Protein AF-0000000075907895 (afdb_homodimer)

Nearest PDB structures (foldseek):
  6hg4-assembly1_A-2  TM=7.508E-01  e=2.257E-04  Homo sapiens
  4qhu-assembly1_D  TM=7.298E-01  e=3.840E-04  Homo sapiens
  3jvf-assembly1_A  TM=6.683E-01  e=2.257E-04  Homo sapiens
  4p24-assembly1_G  TM=4.686E-01  e=8.769E+00  Staphylococcus aureus subsp. aureus Mu50
  4p24-assembly1_E  TM=4.679E-01  e=9.868E+00  Staphylococcus aureus subsp. aureus Mu50

Organism: Rhipicephalus microplus (NCBI:txid6941)

Solvent-accessible surface area (backbone atoms only — not comparable to full-atom values): 16650 Å² total; per-residue (Å²): 139,87,79,84,80,81,78,78,76,77,75,75,74,75,71,74,73,71,76,72,75,75,68,77,62,79,66,78,84,72,66,63,64,67,75,54,36,55,50,37,56,69,36,87,48,62,35,43,11,8,60,43,10,35,46,82,44,74,49,78,38,89,69,35,29,40,34,49,41,68,31,31,42,48,59,47,67,68,35,76,64,44,98,62,74,73,25,18,19,38,70,37,77,44,68,39,48,33,30,36,71,40,71,76,52,85,60,40,74,46,72,49,74,45,77,44,84,41,32,43,21,34,26,43,22,34,62,68,58,67,74,75,75,76,73,77,77,81,72,82,128,135,86,83,78,77,76,78,77,75,77,74,73,72,75,72,73,73,68,76,71,69,72,67,73,60,78,62,78,80,74,64,61,61,66,73,54,33,55,50,37,57,70,36,88,48,62,36,42,12,10,61,42,11,33,46,82,44,74,50,75,39,90,69,35,31,38,34,46,40,65,30,33,40,47,59,46,67,68,35,77,64,45,98,61,75,74,24,16,20,40,69,37,77,43,69,38,49,35,33,36,70,40,70,75,52,84,58,41,74,44,70,50,75,46,77,43,84,39,32,45,20,35,25,42,23,35,60,66,59,67,73,76,73,75,72,78,76,81,72,82,127

Foldseek 3Di:
DDPDDPPPPPPPPPPPPPPPPPPPPPPPPVVVLVVQQPADCPDPDPLNNDLQHKDWDWDAQPQKVVRTDIAIGGSDFLPQRDPDDRWTKDWDKDKDKMWGWDDPDPVDIDIDIDIDIGTDDIDTGDDDPDPPPPPPPPPDD/DDPPPPPPPPPPPPPPPPPPPPPPPVPPCVVVLVVQQPADCPDPDPLRNDLQHKDKDWDAQPQKVVRTDIAIGGSDFLDQRDPDDSWTKDWDKDKDKMWGWDDPDPVDIDIDIDIDIGTDDIDTGDDDPDPPPPPPPPPDD

Radius of gyration: 35.45 Å; Cα contacts (8 Å, |Δi|>4): 533; chains: 2; bounding box: 94×94×157 Å

Sequence (282 aa):
MRRLDKIVLLVCSVLSAGFAARKDTPGPFSHDPSHECAPKTHAGGIGTRSICTFSLELDVDPLRMPPEIPIIRCNCPARLCSPTGDFRCMEVWEKIMVSYPRWIDHTRWSVRNETVDVTTGCVCATSRSAPADNGGLDRTLMRRLDKIVLLVCSVLSAGFAARKDTPGPFSHDPSHECAPKTHAGGIGTRSICTFSLELDVDPLRMPPEIPIIRCNCPARLCSPTGDFRCMEVWEKIMVSYPRWIDHTRWSVRNETVDVTTGCVCATSRSAPADNGGLDRTL

pLDDT: mean 73.77, std 28.28, range [23.05, 98.81]

Structure (mmCIF, N/CA/C/O backbone):
data_AF-0000000075907895-model_v1
#
loop_
_entity.id
_entity.type
_entity.pdbx_description
1 polymer 'Secreted protein'
#
loop_
_atom_site.group_PDB
_atom_site.id
_atom_site.type_symbol
_atom_site.label_atom_id
_atom_site.label_alt_id
_atom_site.label_comp_id
_atom_site.label_asym_id
_atom_site.label_entity_id
_atom_site.label_seq_id
_atom_site.pdbx_PDB_ins_code
_atom_site.Cartn_x
_atom_site.Cartn_y
_atom_site.Cartn_z
_atom_site.occupancy
_atom_site.B_iso_or_equiv
_atom_site.auth_seq_id
_atom_site.auth_comp_id
_atom_site.auth_asym_id
_atom_site.auth_atom_id
_atom_site.pdbx_PDB_model_num
ATOM 1 N N . MET A 1 1 ? 5.324 19.109 -96.562 1 30.33 1 MET A N 1
ATOM 2 C CA . MET A 1 1 ? 5.273 18.406 -95.312 1 30.33 1 MET A CA 1
ATOM 3 C C . MET A 1 1 ? 5.82 19.266 -94.188 1 30.33 1 MET A C 1
ATOM 5 O O . MET A 1 1 ? 7.031 19.484 -94.062 1 30.33 1 MET A O 1
ATOM 9 N N . ARG A 1 2 ? 4.938 20.344 -93.688 1 25.48 2 ARG A N 1
ATOM 10 C CA . ARG A 1 2 ? 5.16 21.5 -92.812 1 25.48 2 ARG A CA 1
ATOM 11 C C . ARG A 1 2 ? 5.434 21.062 -91.375 1 25.48 2 ARG A C 1
ATOM 13 O O . ARG A 1 2 ? 4.781 20.141 -90.875 1 25.48 2 ARG A O 1
ATOM 20 N N . ARG A 1 3 ? 6.605 21.359 -90.812 1 26.55 3 ARG A N 1
ATOM 21 C CA . ARG A 1 3 ? 7.312 21.078 -89.562 1 26.55 3 ARG A CA 1
ATOM 22 C C . ARG A 1 3 ? 6.582 21.703 -88.375 1 26.55 3 ARG A C 1
ATOM 24 O O . ARG A 1 3 ? 7.004 21.531 -87.25 1 26.55 3 ARG A O 1
ATOM 31 N N . LEU A 1 4 ? 5.566 22.688 -88.562 1 29.08 4 LEU A N 1
ATOM 32 C CA . LEU A 1 4 ? 5.594 23.609 -87.438 1 29.08 4 LEU A CA 1
ATOM 33 C C . LEU A 1 4 ? 5.367 22.859 -86.125 1 29.08 4 LEU A C 1
ATOM 35 O O . LEU A 1 4 ? 4.746 21.797 -86.125 1 29.08 4 LEU A O 1
ATOM 39 N N . ASP A 1 5 ? 5.672 23.578 -84.938 1 26.53 5 ASP A N 1
ATOM 40 C CA . ASP A 1 5 ? 6.137 23.812 -83.562 1 26.53 5 ASP A CA 1
ATOM 41 C C . ASP A 1 5 ? 4.996 23.672 -82.562 1 26.53 5 ASP A C 1
ATOM 43 O O . ASP A 1 5 ? 4.016 24.422 -82.625 1 26.53 5 ASP A O 1
ATOM 47 N N . LYS A 1 6 ? 4.488 22.375 -82.312 1 29.91 6 LYS A N 1
ATOM 48 C CA . LYS A 1 6 ? 3.463 22.172 -81.312 1 29.91 6 LYS A CA 1
ATOM 49 C C . LYS A 1 6 ? 3.873 22.812 -79.938 1 29.91 6 LYS A C 1
ATOM 51 O O . LYS A 1 6 ? 4.941 22.516 -79.438 1 29.91 6 LYS A O 1
ATOM 56 N N . ILE A 1 7 ? 3.5 24.141 -79.75 1 27.94 7 ILE A N 1
ATOM 57 C CA . ILE A 1 7 ? 3.631 24.891 -78.5 1 27.94 7 ILE A CA 1
ATOM 58 C C . ILE A 1 7 ? 3.012 24.094 -77.312 1 27.94 7 ILE A C 1
ATOM 60 O O . ILE A 1 7 ? 1.82 23.781 -77.375 1 27.94 7 ILE A O 1
ATOM 64 N N . VAL A 1 8 ? 3.742 23.188 -76.688 1 33.31 8 VAL A N 1
ATOM 65 C CA . VAL A 1 8 ? 3.326 22.469 -75.5 1 33.31 8 VAL A CA 1
ATOM 66 C C . VAL A 1 8 ? 3.086 23.453 -74.375 1 33.31 8 VAL A 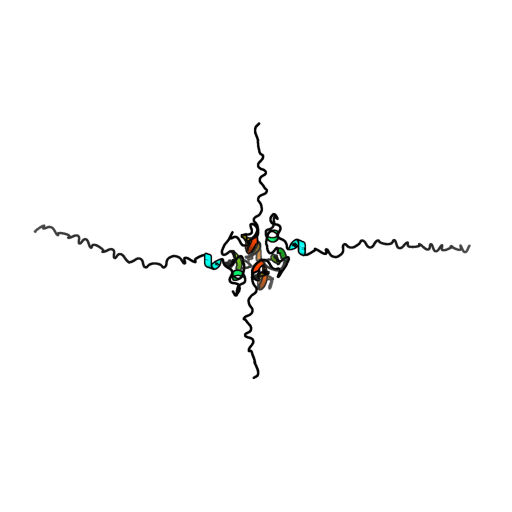C 1
ATOM 68 O O . VAL A 1 8 ? 4.016 24.109 -73.938 1 33.31 8 VAL A O 1
ATOM 71 N N . LEU A 1 9 ? 1.958 24.266 -74.438 1 28.92 9 LEU A N 1
ATOM 72 C CA . LEU A 1 9 ? 1.656 25.141 -73.312 1 28.92 9 LEU A CA 1
ATOM 73 C C . LEU A 1 9 ? 1.57 24.344 -72.062 1 28.92 9 LEU A C 1
ATOM 75 O O . LEU A 1 9 ? 0.839 23.359 -71.938 1 28.92 9 LEU A O 1
ATOM 79 N N . LEU A 1 10 ? 2.672 24.422 -71.25 1 30.66 10 LEU A N 1
ATOM 80 C CA . LEU A 1 10 ? 2.873 23.969 -69.875 1 30.66 10 LEU A CA 1
ATOM 81 C C . LEU A 1 10 ? 1.846 24.609 -68.938 1 30.66 10 LEU A C 1
ATOM 83 O O . LEU A 1 10 ? 1.846 25.828 -68.75 1 30.66 10 LEU A O 1
ATOM 87 N N . VAL A 1 11 ? 0.538 24.203 -69.125 1 31.39 11 VAL A N 1
ATOM 88 C CA . VAL A 1 11 ? -0.427 24.734 -68.125 1 31.39 11 VAL A CA 1
ATOM 89 C C . VAL A 1 11 ? 0.063 24.5 -66.75 1 31.39 11 VAL A C 1
ATOM 91 O O . VAL A 1 11 ? 0.352 23.359 -66.375 1 31.39 11 VAL A O 1
ATOM 94 N N . CYS A 1 12 ? 0.763 25.484 -66.062 1 30.22 12 CYS A N 1
ATOM 95 C CA . CYS A 1 12 ? 1.188 25.578 -64.688 1 30.22 12 CYS A CA 1
ATOM 96 C C . CYS A 1 12 ? -0.003 25.469 -63.75 1 30.22 12 CYS A C 1
ATOM 98 O O . CYS A 1 12 ? -0.856 26.359 -63.719 1 30.22 12 CYS A O 1
ATOM 100 N N . SER A 1 13 ? -0.691 24.312 -63.812 1 32.44 13 SER A N 1
ATOM 101 C CA . SER A 1 13 ? -1.785 24.25 -62.844 1 32.44 13 SER A CA 1
ATOM 102 C C . SER A 1 13 ? -1.322 24.656 -61.438 1 32.44 13 SER A C 1
ATOM 104 O O . SER A 1 13 ? -0.413 24.047 -60.875 1 32.44 13 SER A O 1
ATOM 106 N N . VAL A 1 14 ? -1.306 25.984 -61.188 1 33.91 14 VAL A N 1
ATOM 107 C CA . VAL A 1 14 ? -1.138 26.469 -59.812 1 33.91 14 VAL A CA 1
ATOM 108 C C . VAL A 1 14 ? -2.062 25.703 -58.875 1 33.91 14 VAL A C 1
ATOM 110 O O . VAL A 1 14 ? -3.285 25.734 -59.031 1 33.91 14 VAL A O 1
ATOM 113 N N . LEU A 1 15 ? -1.646 24.453 -58.5 1 35.78 15 LEU A N 1
ATOM 114 C CA . LEU A 1 15 ? -2.33 23.797 -57.406 1 35.78 15 LEU A CA 1
ATOM 115 C C . LEU A 1 15 ? -2.477 24.734 -56.188 1 35.78 15 LEU A C 1
ATOM 117 O O . LEU A 1 15 ? -1.48 25.219 -55.656 1 35.78 15 LEU A O 1
ATOM 121 N N . SER A 1 16 ? -3.498 25.609 -56.281 1 32.19 16 SER A N 1
ATOM 122 C CA . SER A 1 16 ? -3.857 26.359 -55.062 1 32.19 16 SER A CA 1
ATOM 123 C C . SER A 1 16 ? -3.865 25.469 -53.844 1 32.19 16 SER A C 1
ATOM 125 O O . SER A 1 16 ? -4.547 24.438 -53.812 1 32.19 16 SER A O 1
ATOM 127 N N . ALA A 1 17 ? -2.709 25.438 -53.156 1 34.66 17 ALA A N 1
ATOM 128 C CA . ALA A 1 17 ? -2.562 24.906 -51.781 1 34.66 17 ALA A CA 1
ATOM 129 C C . ALA A 1 17 ? -3.66 25.422 -50.875 1 34.66 17 ALA A C 1
ATOM 131 O O . ALA A 1 17 ? -3.717 26.625 -50.594 1 34.66 17 ALA A O 1
ATOM 132 N N . GLY A 1 18 ? -4.973 25.094 -51.219 1 33.31 18 GLY A N 1
ATOM 133 C CA . GLY A 1 18 ? -5.918 25.453 -50.156 1 33.31 18 GLY A CA 1
ATOM 134 C C . GLY A 1 18 ? -5.359 25.297 -48.75 1 33.31 18 GLY A C 1
ATOM 135 O O . GLY A 1 18 ? -4.742 24.281 -48.438 1 33.31 18 GLY A O 1
ATOM 136 N N . PHE A 1 19 ? -4.926 26.438 -48.188 1 31.48 19 PHE A N 1
ATOM 137 C CA . PHE A 1 19 ? -4.598 26.609 -46.781 1 31.48 19 PHE A CA 1
ATOM 138 C C . PHE A 1 19 ? -5.648 25.938 -45.906 1 31.48 19 PHE A C 1
ATOM 140 O O . PHE A 1 19 ? -6.793 26.391 -45.844 1 31.48 19 PHE A O 1
ATOM 147 N N . ALA A 1 20 ? -5.898 24.578 -46.062 1 32.06 20 ALA A N 1
ATOM 148 C CA . ALA A 1 20 ? -6.746 24 -45 1 32.06 20 ALA A CA 1
ATOM 149 C C . ALA A 1 20 ? -6.461 24.641 -43.656 1 32.06 20 ALA A C 1
ATOM 151 O O . ALA A 1 20 ? -5.301 24.781 -43.25 1 32.06 20 ALA A O 1
ATOM 152 N N . ALA A 1 21 ? -7.305 25.594 -43.219 1 33.34 21 ALA A N 1
ATOM 153 C CA . ALA A 1 21 ? -7.465 26.031 -41.812 1 33.34 21 ALA A CA 1
ATOM 154 C C . ALA A 1 21 ? -7.254 24.875 -40.844 1 33.34 21 ALA A C 1
ATOM 156 O O . ALA A 1 21 ? -7.938 23.859 -40.938 1 33.34 21 ALA A O 1
ATOM 157 N N . ARG A 1 22 ? -5.977 24.672 -40.469 1 29.77 22 ARG A N 1
ATOM 158 C CA . ARG A 1 22 ? -5.719 23.844 -39.281 1 29.77 22 ARG A CA 1
ATOM 159 C C . ARG A 1 22 ? -6.82 24.016 -38.25 1 29.77 22 ARG A C 1
ATOM 161 O O . ARG A 1 22 ? -7.121 25.141 -37.844 1 29.77 22 ARG A O 1
ATOM 168 N N . LYS A 1 23 ? -7.953 23.297 -38.312 1 32.34 23 LYS A N 1
ATOM 169 C CA . LYS A 1 23 ? -8.812 23.141 -37.156 1 32.34 23 LYS A CA 1
ATOM 170 C C . LYS A 1 23 ? -8 23.219 -35.844 1 32.34 23 LYS A C 1
ATOM 172 O O . LYS A 1 23 ? -6.871 22.719 -35.781 1 32.34 23 LYS A O 1
ATOM 177 N N . ASP A 1 24 ? -8.211 24.297 -35.125 1 32.09 24 ASP A N 1
ATOM 178 C CA . ASP A 1 24 ? -7.812 24.406 -33.719 1 32.09 24 ASP A CA 1
ATOM 179 C C . ASP A 1 24 ? -7.906 23.047 -33 1 32.09 24 ASP A C 1
ATOM 181 O O . ASP A 1 24 ? -9 22.5 -32.875 1 32.09 24 ASP A O 1
ATOM 185 N N . THR A 1 25 ? -7.164 22.078 -33.344 1 35.06 25 THR A N 1
ATOM 186 C CA . THR A 1 25 ? -7.125 20.969 -32.375 1 35.06 25 THR A CA 1
ATOM 187 C C . THR A 1 25 ? -7.242 21.484 -30.953 1 35.06 25 THR A C 1
ATOM 189 O O . THR A 1 25 ? -6.492 22.359 -30.531 1 35.06 25 THR A O 1
ATOM 192 N N . PRO A 1 26 ? -8.484 21.406 -30.406 1 35.53 26 PRO A N 1
ATOM 193 C CA . PRO A 1 26 ? -8.43 21.828 -29.016 1 35.53 26 PRO A CA 1
ATOM 194 C C . PRO A 1 26 ? -7.098 21.5 -28.344 1 35.53 26 PRO A C 1
ATOM 196 O O . PRO A 1 26 ? -6.473 20.484 -28.672 1 35.53 26 PRO A O 1
ATOM 199 N N . GLY A 1 27 ? -6.219 22.516 -28.109 1 33.19 27 GLY A N 1
ATOM 200 C CA . GLY A 1 27 ? -5.004 22.391 -27.312 1 33.19 27 GLY A CA 1
ATOM 201 C C . GLY A 1 27 ? -5.086 21.297 -26.266 1 33.19 27 GLY A C 1
ATOM 202 O O . GLY A 1 27 ? -6.172 20.797 -25.969 1 33.19 27 GLY A O 1
ATOM 203 N N . PRO A 1 28 ? -3.949 20.703 -25.984 1 35.12 28 PRO A N 1
ATOM 204 C CA . PRO A 1 28 ? -3.904 19.703 -24.906 1 35.12 28 PRO A CA 1
ATOM 205 C C . PRO A 1 28 ? -4.82 20.062 -23.734 1 35.12 28 PRO A C 1
ATOM 207 O O . PRO A 1 28 ? -5.188 21.219 -23.562 1 35.12 28 PRO A O 1
ATOM 210 N N . PHE A 1 29 ? -5.695 19.234 -23.266 1 37.38 29 PHE A N 1
ATOM 211 C CA . PHE A 1 29 ? -6.305 19.219 -21.938 1 37.38 29 PHE A CA 1
ATOM 212 C C . PHE A 1 29 ? -5.438 19.969 -20.938 1 37.38 29 PHE A C 1
ATOM 214 O O . PHE A 1 29 ? -4.395 19.469 -20.516 1 37.38 29 PHE A O 1
ATOM 221 N N . SER A 1 30 ? -5.09 21.172 -21.094 1 37.72 30 SER A N 1
ATOM 222 C CA . SER A 1 30 ? -4.594 22.062 -20.047 1 37.72 30 SER A CA 1
ATOM 223 C C . SER A 1 30 ? -5.223 21.734 -18.688 1 37.72 30 SER A C 1
ATOM 225 O O . SER A 1 30 ? -6.277 22.266 -18.344 1 37.72 30 SER A O 1
ATOM 227 N N . HIS A 1 31 ? -5.457 20.453 -18.359 1 38.53 31 HIS A N 1
ATOM 228 C CA . HIS A 1 31 ? -5.773 20.109 -16.984 1 38.53 31 HIS A CA 1
ATOM 229 C C . HIS A 1 31 ? -5.078 21.047 -16 1 38.53 31 HIS A C 1
ATOM 231 O O . HIS A 1 31 ? -3.852 21.141 -16 1 38.53 31 HIS A O 1
ATOM 237 N N . ASP A 1 32 ? -5.352 22.219 -15.867 1 44.5 32 ASP A N 1
ATOM 238 C CA . ASP A 1 32 ? -4.926 22.984 -14.703 1 44.5 32 ASP A CA 1
ATOM 239 C C . ASP A 1 32 ? -4.613 22.078 -13.523 1 44.5 32 ASP A C 1
ATOM 241 O O . ASP A 1 32 ? -5.523 21.516 -12.906 1 44.5 32 ASP A O 1
ATOM 245 N N . PRO A 1 33 ? -3.516 21.328 -13.492 1 52.75 33 PRO A N 1
ATOM 246 C CA . PRO A 1 33 ? -3.092 20.438 -12.414 1 52.75 33 PRO A CA 1
ATOM 247 C C . PRO A 1 33 ? -3.545 20.922 -11.039 1 52.75 33 PRO A C 1
ATOM 249 O O . PRO A 1 33 ? -3.557 20.141 -10.078 1 52.75 33 PRO A O 1
ATOM 252 N N . SER A 1 34 ? -3.768 22.297 -10.922 1 58.03 34 SER A N 1
ATOM 253 C CA . SER A 1 34 ? -4.047 22.953 -9.648 1 58.03 34 SER A CA 1
ATOM 254 C C . SER A 1 34 ? -5.32 22.422 -9.008 1 58.03 34 SER A C 1
ATOM 256 O O . SER A 1 34 ? -5.383 22.25 -7.793 1 58.03 34 SER A O 1
ATOM 258 N N . HIS A 1 35 ? -6.348 22.203 -9.906 1 73.19 35 HIS A N 1
ATOM 259 C CA . HIS A 1 35 ? -7.641 21.859 -9.32 1 73.19 35 HIS A CA 1
ATOM 260 C C . HIS A 1 35 ? -7.617 20.438 -8.75 1 73.19 35 HIS A C 1
ATOM 262 O O . HIS A 1 35 ? -8.383 20.125 -7.832 1 73.19 35 HIS A O 1
ATOM 268 N N . GLU A 1 36 ? -6.547 19.719 -9.031 1 89.19 36 GLU A N 1
ATOM 269 C CA . GLU A 1 36 ? -6.547 18.328 -8.594 1 89.19 36 GLU A CA 1
ATOM 270 C C . GLU A 1 36 ? -5.715 18.156 -7.324 1 89.19 36 GLU A C 1
ATOM 272 O O . GLU A 1 36 ? -5.742 17.078 -6.703 1 89.19 36 GLU A O 1
ATOM 277 N N . CYS A 1 37 ? -5.195 19.312 -6.852 1 94.62 37 CYS A N 1
ATOM 278 C CA . CYS A 1 37 ? -4.297 19.172 -5.711 1 94.62 37 CYS A CA 1
ATOM 279 C C . CYS A 1 37 ? -5.039 19.406 -4.402 1 94.62 37 CYS A C 1
ATOM 281 O O . CYS A 1 37 ? -4.637 18.906 -3.354 1 94.62 37 CYS A O 1
ATOM 283 N N . ALA A 1 38 ? -6.113 20.219 -4.52 1 93.5 38 ALA A N 1
ATOM 284 C CA . ALA A 1 38 ? -6.848 20.547 -3.303 1 93.5 38 ALA A CA 1
ATOM 285 C C . ALA A 1 38 ? -7.812 19.422 -2.922 1 93.5 38 ALA A C 1
ATOM 287 O O . ALA A 1 38 ? -8.57 18.938 -3.764 1 93.5 38 ALA A O 1
ATOM 288 N N . PRO A 1 39 ? -7.766 19.094 -1.654 1 95.5 39 PRO A N 1
ATOM 289 C CA . PRO A 1 39 ? -8.727 18.078 -1.232 1 95.5 39 PRO A CA 1
ATOM 290 C C . PRO A 1 39 ? -10.172 18.531 -1.361 1 95.5 39 PRO A C 1
ATOM 292 O O . PRO A 1 39 ? -10.484 19.688 -1.078 1 95.5 39 PRO A O 1
ATOM 295 N N . LYS A 1 40 ? -10.93 17.625 -1.888 1 94.31 40 LYS A N 1
ATOM 296 C CA . LYS A 1 40 ? -12.383 17.812 -1.876 1 94.31 40 LYS A CA 1
ATOM 297 C C . LYS A 1 40 ? -13.023 17 -0.753 1 94.31 40 LYS A C 1
ATOM 299 O O . LYS A 1 40 ? -13.273 15.812 -0.907 1 94.31 40 LYS A O 1
ATOM 304 N N . THR A 1 41 ? -13.344 17.594 0.338 1 91.88 41 THR A N 1
ATOM 305 C CA . THR A 1 41 ? -13.648 16.984 1.626 1 91.88 41 THR A CA 1
ATOM 306 C C . THR A 1 41 ? -14.883 16.094 1.52 1 91.88 41 THR A C 1
ATOM 308 O O . THR A 1 41 ? -15.086 15.203 2.35 1 91.88 41 THR A O 1
ATOM 311 N N . HIS A 1 42 ? -15.719 16.203 0.429 1 90.44 42 HIS A N 1
ATOM 312 C CA . HIS A 1 42 ? -16.953 15.422 0.336 1 90.44 42 HIS A CA 1
ATOM 313 C C . HIS A 1 42 ? -16.922 14.508 -0.882 1 90.44 42 HIS A C 1
ATOM 315 O O . HIS A 1 42 ? -17.953 13.961 -1.272 1 90.44 42 HIS A O 1
ATOM 321 N N . ALA A 1 43 ? -15.773 14.398 -1.341 1 91.5 43 ALA A N 1
ATOM 322 C CA . ALA A 1 43 ? -15.656 13.539 -2.514 1 91.5 43 ALA A CA 1
ATOM 323 C C . ALA A 1 43 ? -15.828 12.07 -2.137 1 91.5 43 ALA A C 1
ATOM 325 O O . ALA A 1 43 ? -15.695 11.703 -0.966 1 91.5 43 ALA A O 1
ATOM 326 N N . GLY A 1 44 ? -16.25 11.234 -3.105 1 90.56 44 GLY A N 1
ATOM 327 C CA . GLY A 1 44 ? -16.453 9.812 -2.883 1 90.56 44 GLY A CA 1
ATOM 328 C C . GLY A 1 44 ? -15.156 9.062 -2.627 1 90.56 44 GLY A C 1
ATOM 329 O O . GLY A 1 44 ? -15.086 8.234 -1.715 1 90.56 44 GLY A O 1
ATOM 330 N N . GLY A 1 45 ? -14.125 9.375 -3.414 1 94.94 45 GLY A N 1
ATOM 331 C CA . GLY A 1 45 ? -12.859 8.656 -3.309 1 94.94 45 GLY A CA 1
ATOM 332 C C . GLY A 1 45 ? -11.938 9.227 -2.25 1 94.94 45 GLY A C 1
ATOM 333 O O . GLY A 1 45 ? -11.797 10.445 -2.131 1 94.94 45 GLY A O 1
ATOM 334 N N . ILE A 1 46 ? -11.359 8.297 -1.569 1 96.94 46 ILE A N 1
ATOM 335 C CA . ILE A 1 46 ? -10.461 8.727 -0.501 1 96.94 46 ILE A CA 1
ATOM 336 C C . ILE A 1 46 ? -9.305 9.523 -1.092 1 96.94 46 ILE A C 1
ATOM 338 O O . ILE A 1 46 ? -8.789 10.445 -0.455 1 96.94 46 ILE A O 1
ATOM 342 N N . GLY A 1 47 ? -8.906 9.203 -2.328 1 97.69 47 GLY A N 1
ATOM 343 C CA . GLY A 1 47 ? -7.805 9.906 -2.971 1 97.69 47 GLY A CA 1
ATOM 344 C C . GLY A 1 47 ? -8.086 11.375 -3.195 1 97.69 47 GLY A C 1
ATOM 345 O O . GLY A 1 47 ? -7.168 12.195 -3.189 1 97.69 47 GLY A O 1
ATOM 346 N N . THR A 1 48 ? -9.344 11.633 -3.395 1 96.62 48 THR A N 1
ATOM 347 C CA . THR A 1 48 ? -9.742 13.016 -3.658 1 96.62 48 THR A CA 1
ATOM 348 C C . THR A 1 48 ? -9.992 13.758 -2.352 1 96.62 48 THR A C 1
ATOM 350 O O . THR A 1 48 ? -10 14.992 -2.328 1 96.62 48 THR A O 1
ATOM 353 N N . ARG A 1 49 ? -10.203 13.023 -1.281 1 97 49 ARG A N 1
ATOM 354 C CA . ARG A 1 49 ? -10.484 13.641 0.011 1 97 49 ARG A CA 1
ATOM 355 C C . ARG A 1 49 ? -9.219 13.727 0.859 1 97 49 ARG A C 1
ATOM 357 O O . ARG A 1 49 ? -9.266 14.18 2.006 1 97 49 ARG A O 1
ATOM 364 N N . SER A 1 50 ? -8.07 13.312 0.311 1 97.81 50 SER A N 1
ATOM 365 C CA . SER A 1 50 ? -6.805 13.305 1.039 1 97.81 50 SER A CA 1
ATOM 366 C C . SER A 1 50 ? -6.082 14.641 0.9 1 97.81 50 SER A C 1
ATOM 368 O O . SER A 1 50 ? -6.184 15.305 -0.137 1 97.81 50 SER A O 1
ATOM 370 N N . ILE A 1 51 ? -5.348 15.031 2.01 1 97.88 51 ILE A N 1
ATOM 371 C CA . ILE A 1 51 ? -4.559 16.25 1.935 1 97.88 51 ILE A CA 1
ATOM 372 C C . ILE A 1 51 ? -3.588 16.172 0.758 1 97.88 51 ILE A C 1
ATOM 374 O O . ILE A 1 51 ? -3.357 17.172 0.065 1 97.88 51 ILE A O 1
ATOM 378 N N . CYS A 1 52 ? -2.906 14.945 0.611 1 98.38 52 CYS A N 1
ATOM 379 C CA . CYS A 1 52 ? -2.172 14.633 -0.609 1 98.38 52 CYS A CA 1
ATOM 380 C C . CYS A 1 52 ? -3.029 13.812 -1.566 1 98.38 52 CYS A C 1
ATOM 382 O O . CYS A 1 52 ? -3.08 12.586 -1.47 1 98.38 52 CYS A O 1
ATOM 384 N N . THR A 1 53 ? -3.707 14.531 -2.488 1 98.62 53 THR A N 1
ATOM 385 C CA . THR A 1 53 ? -4.629 13.859 -3.393 1 98.62 53 THR A CA 1
ATOM 386 C C . THR A 1 53 ? -3.883 12.891 -4.305 1 98.62 53 THR A C 1
ATOM 388 O O . THR A 1 53 ? -2.697 13.078 -4.582 1 98.62 53 THR A O 1
ATOM 391 N N . PHE A 1 54 ? -4.559 11.836 -4.688 1 98.38 54 PHE A N 1
ATOM 392 C CA . PHE A 1 54 ? -3.898 10.844 -5.527 1 98.38 54 PHE A CA 1
ATOM 393 C C . PHE A 1 54 ? -4.898 10.164 -6.457 1 98.38 54 PHE A C 1
ATOM 395 O O . PHE A 1 54 ? -6.109 10.281 -6.262 1 98.38 54 PHE A O 1
ATOM 402 N N . SER A 1 55 ? -4.352 9.516 -7.395 1 97.69 55 SER A N 1
ATOM 403 C CA . SER A 1 55 ? -5.141 8.758 -8.359 1 97.69 55 SER A CA 1
ATOM 404 C C . SER A 1 55 ? -4.672 7.305 -8.438 1 97.69 55 SER A C 1
ATOM 406 O O . SER A 1 55 ? -3.529 6.996 -8.094 1 97.69 55 SER A O 1
ATOM 408 N N . LEU A 1 56 ? -5.613 6.441 -8.789 1 97.31 56 LEU A N 1
ATOM 409 C CA . LEU A 1 56 ? -5.363 5.016 -8.953 1 97.31 56 LEU A CA 1
ATOM 410 C C . LEU A 1 56 ? -5.203 4.656 -10.422 1 97.31 56 LEU A C 1
ATOM 412 O O . LEU A 1 56 ? -6.004 5.082 -11.266 1 97.31 56 LEU A O 1
ATOM 416 N N . GLU A 1 57 ? -4.137 3.938 -10.703 1 97.06 57 GLU A N 1
ATOM 417 C CA . GLU A 1 57 ? -3.896 3.354 -12.023 1 97.06 57 GLU A CA 1
ATOM 418 C C . GLU A 1 57 ? -3.688 1.845 -11.922 1 97.06 57 GLU A C 1
ATOM 420 O O . GLU A 1 57 ? -3.316 1.329 -10.867 1 97.06 57 GLU A O 1
ATOM 425 N N . LEU A 1 58 ? -4.016 1.155 -13.016 1 96.19 58 LEU A N 1
ATOM 426 C CA . LEU A 1 58 ? -3.785 -0.285 -13.047 1 96.19 58 LEU A CA 1
ATOM 427 C C . LEU A 1 58 ? -2.609 -0.625 -13.961 1 96.19 58 LEU A C 1
ATOM 429 O O . LEU A 1 58 ? -2.539 -0.146 -15.094 1 96.19 58 LEU A O 1
ATOM 433 N N . ASP A 1 59 ? -1.635 -1.322 -13.43 1 96.12 59 ASP A N 1
ATOM 434 C CA . ASP A 1 59 ? -0.6 -1.97 -14.234 1 96.12 59 ASP A CA 1
ATOM 435 C C . ASP A 1 59 ? -1.057 -3.346 -14.711 1 96.12 59 ASP A C 1
ATOM 437 O O . ASP A 1 59 ? -1.144 -4.285 -13.914 1 96.12 59 ASP A O 1
ATOM 441 N N . VAL A 1 60 ? -1.218 -3.508 -16.078 1 96.62 60 VAL A N 1
ATOM 442 C CA . VAL A 1 60 ? -1.856 -4.715 -16.594 1 96.62 60 VAL A CA 1
ATOM 443 C C . VAL A 1 60 ? -0.839 -5.547 -17.359 1 96.62 60 VAL A C 1
ATOM 445 O O . VAL A 1 60 ? -0.177 -5.043 -18.266 1 96.62 60 VAL A O 1
ATOM 448 N N . ASP A 1 61 ? -0.667 -6.809 -17.047 1 95.25 61 ASP A N 1
ATOM 449 C CA . ASP A 1 61 ? 0.073 -7.867 -17.734 1 95.25 61 ASP A CA 1
ATOM 450 C C . ASP A 1 61 ? -0.694 -9.188 -17.688 1 95.25 61 ASP A C 1
ATOM 452 O O . ASP A 1 61 ? -0.714 -9.867 -16.656 1 95.25 61 ASP A O 1
ATOM 456 N N . PRO A 1 62 ? -1.281 -9.555 -18.797 1 92.38 62 PRO A N 1
ATOM 457 C CA . PRO A 1 62 ? -2.15 -10.727 -18.797 1 92.38 62 PRO A CA 1
ATOM 458 C C . PRO A 1 62 ? -1.392 -12.023 -18.5 1 92.38 62 PRO A C 1
ATOM 460 O O . PRO A 1 62 ? -2.004 -13.047 -18.188 1 92.38 62 PRO A O 1
ATOM 463 N N . LEU A 1 63 ? -0.082 -12.039 -18.625 1 89.88 63 LEU A N 1
ATOM 464 C CA . LEU A 1 63 ? 0.695 -13.258 -18.422 1 89.88 63 LEU A CA 1
ATOM 465 C C . LEU A 1 63 ? 1.15 -13.367 -16.969 1 89.88 63 LEU A C 1
ATOM 467 O O . LEU A 1 63 ? 1.686 -14.398 -16.562 1 89.88 63 LEU A O 1
ATOM 471 N N . ARG A 1 64 ? 0.869 -12.383 -16.281 1 92.25 64 ARG A N 1
ATOM 472 C CA . ARG A 1 64 ? 1.349 -12.266 -14.906 1 92.25 64 ARG A CA 1
ATOM 473 C C . ARG A 1 64 ? 0.247 -12.609 -13.914 1 92.25 64 ARG A C 1
ATOM 475 O O . ARG A 1 64 ? -0.939 -12.461 -14.211 1 92.25 64 ARG A O 1
ATOM 482 N N . MET A 1 65 ? 0.607 -13.148 -12.758 1 91.38 65 MET A N 1
ATOM 483 C CA . MET A 1 65 ? -0.281 -13.297 -11.609 1 91.38 65 MET A CA 1
ATOM 484 C C . MET A 1 65 ? 0.21 -12.477 -10.43 1 91.38 65 MET A C 1
ATOM 486 O O . MET A 1 65 ? 1.26 -12.766 -9.852 1 91.38 65 MET A O 1
ATOM 490 N N . PRO A 1 66 ? -0.496 -11.477 -10.039 1 93.88 66 PRO A N 1
ATOM 491 C CA . PRO A 1 66 ? -1.797 -11.055 -10.555 1 93.88 66 PRO A CA 1
ATOM 492 C C . PRO A 1 66 ? -1.687 -10.297 -11.883 1 93.88 66 PRO A C 1
ATOM 494 O O . PRO A 1 66 ? -0.705 -9.586 -12.109 1 93.88 66 PRO A O 1
ATOM 497 N N . PRO A 1 67 ? -2.748 -10.422 -12.695 1 94.31 67 PRO A N 1
ATOM 498 C CA . PRO A 1 67 ? -2.65 -9.75 -13.992 1 94.31 67 PRO A CA 1
ATOM 499 C C . PRO A 1 67 ? -2.76 -8.234 -13.883 1 94.31 67 PRO A C 1
ATOM 501 O O . PRO A 1 67 ? -2.35 -7.512 -14.797 1 94.31 67 PRO A O 1
ATOM 504 N N . GLU A 1 68 ? -3.424 -7.777 -12.828 1 95.06 68 GLU A N 1
ATOM 505 C CA . GLU A 1 68 ? -3.582 -6.348 -12.594 1 95.06 68 GLU A CA 1
ATOM 506 C C . GLU A 1 68 ? -3.037 -5.953 -11.219 1 95.06 68 GLU A C 1
ATOM 508 O O . GLU A 1 68 ? -3.375 -6.574 -10.211 1 95.06 68 GLU A O 1
ATOM 513 N N . ILE A 1 69 ? -2.201 -4.984 -11.203 1 95.31 69 ILE A N 1
ATOM 514 C CA . ILE A 1 69 ? -1.663 -4.438 -9.969 1 95.31 69 ILE A CA 1
ATOM 515 C C . ILE A 1 69 ? -2.041 -2.963 -9.844 1 95.31 69 ILE A C 1
ATOM 517 O O . ILE A 1 69 ? -1.724 -2.16 -10.727 1 95.31 69 ILE A O 1
ATOM 521 N N . PRO A 1 70 ? -2.775 -2.627 -8.82 1 96.38 70 PRO A N 1
ATOM 522 C CA . PRO A 1 70 ? -3.08 -1.206 -8.625 1 96.38 70 PRO A CA 1
ATOM 523 C C . PRO A 1 70 ? -1.84 -0.375 -8.305 1 96.38 70 PRO A C 1
ATOM 525 O O . PRO A 1 70 ? -0.972 -0.82 -7.555 1 96.38 70 PRO A O 1
ATOM 528 N N . ILE A 1 71 ? -1.771 0.778 -8.922 1 97.62 71 ILE A N 1
ATOM 529 C CA . ILE A 1 71 ? -0.698 1.742 -8.703 1 97.62 71 ILE A CA 1
ATOM 530 C C . ILE A 1 71 ? -1.287 3.088 -8.289 1 97.62 71 ILE A C 1
ATOM 532 O O . ILE A 1 71 ? -2.248 3.566 -8.898 1 97.62 71 ILE A O 1
ATOM 536 N N . ILE A 1 72 ? -0.689 3.658 -7.23 1 98.25 72 ILE A N 1
ATOM 537 C CA . ILE A 1 72 ? -1.173 4.945 -6.742 1 98.25 72 ILE A CA 1
ATOM 538 C C . ILE A 1 72 ? -0.177 6.043 -7.105 1 98.25 72 ILE A C 1
ATOM 540 O O . ILE A 1 72 ? 1.029 5.887 -6.902 1 98.25 72 ILE A O 1
ATOM 544 N N . ARG A 1 73 ? -0.745 7.152 -7.684 1 98.19 73 ARG A N 1
ATOM 545 C CA . ARG A 1 73 ? 0.094 8.289 -8.055 1 98.19 73 ARG A CA 1
ATOM 546 C C . ARG A 1 73 ? -0.368 9.562 -7.348 1 98.19 73 ARG A C 1
ATOM 548 O O . ARG A 1 73 ? -1.563 9.867 -7.324 1 98.19 73 ARG A O 1
ATOM 555 N N . CYS A 1 74 ? 0.615 10.219 -6.77 1 98.31 74 CYS A N 1
ATOM 556 C CA . CYS A 1 74 ? 0.261 11.531 -6.254 1 98.31 74 CYS A CA 1
ATOM 557 C C . CYS A 1 74 ? -0.158 12.469 -7.379 1 98.31 74 CYS A C 1
ATOM 559 O O . CYS A 1 74 ? 0.519 12.547 -8.406 1 98.31 74 CYS A O 1
ATOM 561 N N . ASN A 1 75 ? -1.269 13.203 -7.188 1 97.75 75 ASN A N 1
ATOM 562 C CA . ASN A 1 75 ? -1.671 14.18 -8.195 1 97.75 75 ASN A CA 1
ATOM 563 C C . ASN A 1 75 ? -0.714 15.367 -8.234 1 97.75 75 ASN A C 1
ATOM 565 O O . ASN A 1 75 ? -0.51 15.969 -9.289 1 97.75 75 ASN A O 1
ATOM 569 N N . CYS A 1 76 ? -0.142 15.711 -7.082 1 97 76 CYS A N 1
ATOM 570 C CA . CYS A 1 76 ? 0.771 16.844 -6.941 1 97 76 CYS A CA 1
ATOM 571 C C . CYS A 1 76 ? 1.966 16.469 -6.07 1 97 76 CYS A C 1
ATOM 573 O O . CYS A 1 76 ? 2.088 16.938 -4.938 1 97 76 CYS A O 1
ATOM 575 N N . PRO A 1 77 ? 2.93 15.781 -6.652 1 96.94 77 PRO A N 1
ATOM 576 C CA . PRO A 1 77 ? 4.094 15.312 -5.891 1 96.94 77 PRO A CA 1
ATOM 577 C C . PRO A 1 77 ? 4.953 16.469 -5.371 1 96.94 77 PRO A C 1
ATOM 579 O O . PRO A 1 77 ? 5.078 17.5 -6.035 1 96.94 77 PRO A O 1
ATOM 582 N N . ALA A 1 78 ? 5.559 16.312 -4.203 1 96.75 78 ALA A N 1
ATOM 583 C CA . ALA A 1 78 ? 6.516 17.203 -3.562 1 96.75 78 ALA A CA 1
ATOM 584 C C . ALA A 1 78 ? 5.832 18.484 -3.088 1 96.75 78 ALA A C 1
ATOM 586 O O . ALA A 1 78 ? 6.492 19.391 -2.586 1 96.75 78 ALA A O 1
ATOM 587 N N . ARG A 1 79 ? 4.531 18.484 -3.143 1 96.19 79 ARG A N 1
ATOM 588 C CA . ARG A 1 79 ? 3.789 19.641 -2.654 1 96.19 79 ARG A CA 1
ATOM 589 C C . ARG A 1 79 ? 3.818 19.703 -1.13 1 96.19 79 ARG A C 1
ATOM 591 O O . ARG A 1 79 ? 3.684 18.672 -0.457 1 96.19 79 ARG A O 1
ATOM 598 N N . LEU A 1 80 ? 3.951 20.938 -0.579 1 96.44 80 LEU A N 1
ATOM 599 C CA . LEU A 1 80 ? 3.861 21.109 0.866 1 96.44 80 LEU A CA 1
ATOM 600 C C . LEU A 1 80 ? 2.48 20.703 1.377 1 96.44 80 LEU A C 1
ATOM 602 O O . LEU A 1 80 ? 1.463 21.109 0.806 1 96.44 80 LEU A O 1
ATOM 606 N N . CYS A 1 81 ? 2.414 19.922 2.469 1 96.5 81 CYS A N 1
ATOM 607 C CA . CYS A 1 81 ? 1.135 19.375 2.906 1 96.5 81 CYS A CA 1
ATOM 608 C C . CYS A 1 81 ? 0.909 19.641 4.391 1 96.5 81 CYS A C 1
ATOM 610 O O . CYS A 1 81 ? 0.004 19.062 4.996 1 96.5 81 CYS A O 1
ATOM 612 N N . SER A 1 82 ? 1.731 20.359 5.004 1 94.56 82 SER A N 1
ATOM 613 C CA . SER A 1 82 ? 1.595 20.766 6.398 1 94.56 82 SER A CA 1
ATOM 614 C C . SER A 1 82 ? 2.021 22.219 6.598 1 94.56 82 SER A C 1
ATOM 616 O O . SER A 1 82 ? 2.959 22.688 5.953 1 94.56 82 SER A O 1
ATOM 618 N N . PRO A 1 83 ? 1.296 22.922 7.492 1 92.25 83 PRO A N 1
ATOM 619 C CA . PRO A 1 83 ? 1.696 24.297 7.77 1 92.25 83 PRO A CA 1
ATOM 620 C C . PRO A 1 83 ? 3.02 24.391 8.523 1 92.25 83 PRO A C 1
ATOM 622 O O . PRO A 1 83 ? 3.66 25.453 8.531 1 92.25 83 PRO A O 1
ATOM 625 N N . THR A 1 84 ? 3.365 23.328 9.195 1 90.88 84 THR A N 1
ATOM 626 C CA . THR A 1 84 ? 4.613 23.297 9.945 1 90.88 84 THR A CA 1
ATOM 627 C C . THR A 1 84 ? 5.543 22.219 9.422 1 90.88 84 THR A C 1
ATOM 629 O O . THR A 1 84 ? 5.082 21.156 8.992 1 90.88 84 THR A O 1
ATOM 632 N N . GLY A 1 85 ? 6.809 22.5 9.445 1 90.19 85 GLY A N 1
ATOM 633 C CA . GLY A 1 85 ? 7.785 21.516 9.008 1 90.19 85 GLY A CA 1
ATOM 634 C C . GLY A 1 85 ? 7.855 21.375 7.496 1 90.19 85 GLY A C 1
ATOM 635 O O . GLY A 1 85 ? 7.164 22.094 6.773 1 90.19 85 GLY A O 1
ATOM 636 N N . ASP A 1 86 ? 8.789 20.453 7.098 1 94.81 86 ASP A N 1
ATOM 637 C CA . ASP A 1 86 ? 8.977 20.234 5.668 1 94.81 86 ASP A CA 1
ATOM 638 C C . ASP A 1 86 ? 8.289 18.953 5.219 1 94.81 86 ASP A C 1
ATOM 640 O O . ASP A 1 86 ? 8.922 18.094 4.602 1 94.81 86 ASP A O 1
ATOM 644 N N . PHE A 1 87 ? 7.062 18.891 5.555 1 96.56 87 PHE A N 1
ATOM 645 C CA . PHE A 1 87 ? 6.266 17.766 5.09 1 96.56 87 PHE A CA 1
ATOM 646 C C . PHE A 1 87 ? 5.77 18 3.668 1 96.56 87 PHE A C 1
ATOM 648 O O . PHE A 1 87 ? 5.195 19.047 3.371 1 96.56 87 PHE A O 1
ATOM 655 N N . ARG A 1 88 ? 5.973 16.938 2.836 1 97.75 88 ARG A N 1
ATOM 656 C CA . ARG A 1 88 ? 5.574 17.047 1.436 1 97.75 88 ARG A CA 1
ATOM 657 C C . ARG A 1 88 ? 4.891 15.773 0.963 1 97.75 88 ARG A C 1
ATOM 659 O O . ARG A 1 88 ? 5.082 14.703 1.548 1 97.75 88 ARG A O 1
ATOM 666 N N . CYS A 1 89 ? 4.039 15.906 -0.067 1 98.5 89 CYS A N 1
ATOM 667 C CA . CYS A 1 89 ? 3.395 14.734 -0.646 1 98.5 89 CYS A CA 1
ATOM 668 C C . CYS A 1 89 ? 4.414 13.844 -1.342 1 98.5 89 CYS A C 1
ATOM 670 O O . CYS A 1 89 ? 5.133 14.289 -2.236 1 98.5 89 CYS A O 1
ATOM 672 N N . MET A 1 90 ? 4.461 12.57 -0.868 1 98.31 90 MET A N 1
ATOM 673 C CA . MET A 1 90 ? 5.438 11.609 -1.369 1 98.31 90 MET A CA 1
ATOM 674 C C . MET A 1 90 ? 4.781 10.25 -1.617 1 98.31 90 MET A C 1
ATOM 676 O O . MET A 1 90 ? 3.926 9.82 -0.845 1 98.31 90 MET A O 1
ATOM 680 N N . GLU A 1 91 ? 5.25 9.664 -2.652 1 98.5 91 GLU A N 1
ATOM 681 C CA . GLU A 1 91 ? 4.734 8.336 -2.961 1 98.5 91 GLU A CA 1
ATOM 682 C C . GLU A 1 91 ? 5.363 7.277 -2.061 1 98.5 91 GLU A C 1
ATOM 684 O O . GLU A 1 91 ? 6.543 7.375 -1.706 1 98.5 91 GLU A O 1
ATOM 689 N N . VAL A 1 92 ? 4.57 6.312 -1.704 1 98.25 92 VAL A N 1
ATOM 690 C CA . VAL A 1 92 ? 5.043 5.152 -0.958 1 98.25 92 VAL A CA 1
ATOM 691 C C . VAL A 1 92 ? 5.344 4.004 -1.921 1 98.25 92 VAL A C 1
ATOM 693 O O . VAL A 1 92 ? 4.496 3.627 -2.73 1 98.25 92 VAL A O 1
ATOM 696 N N . TRP A 1 93 ? 6.551 3.5 -1.807 1 96.94 93 TRP A N 1
ATOM 697 C CA . TRP A 1 93 ? 6.973 2.395 -2.658 1 96.94 93 TRP A CA 1
ATOM 698 C C . TRP A 1 93 ? 7.012 1.087 -1.875 1 96.94 93 TRP A C 1
ATOM 700 O O . TRP A 1 93 ? 7.516 1.046 -0.75 1 96.94 93 TRP A O 1
ATOM 710 N N . GLU A 1 94 ? 6.414 0.069 -2.535 1 96.5 94 GLU A N 1
ATOM 711 C CA . GLU A 1 94 ? 6.5 -1.274 -1.972 1 96.5 94 GLU A CA 1
ATOM 712 C C . GLU A 1 94 ? 6.867 -2.301 -3.039 1 96.5 94 GLU A C 1
ATOM 714 O O . GLU A 1 94 ? 6.738 -2.031 -4.234 1 96.5 94 GLU A O 1
ATOM 719 N N . LYS A 1 95 ? 7.336 -3.396 -2.514 1 95.06 95 LYS A N 1
ATOM 720 C CA . LYS A 1 95 ? 7.652 -4.508 -3.404 1 95.06 95 LYS A CA 1
ATOM 721 C C . LYS A 1 95 ? 6.535 -5.547 -3.408 1 95.06 95 LYS A C 1
ATOM 723 O O . LYS A 1 95 ? 6.066 -5.965 -2.348 1 95.06 95 LYS A O 1
ATOM 728 N N . ILE A 1 96 ? 6.105 -5.914 -4.586 1 94.31 96 ILE A N 1
ATOM 729 C CA . ILE A 1 96 ? 5.105 -6.969 -4.711 1 94.31 96 ILE A CA 1
ATOM 730 C C . ILE A 1 96 ? 5.68 -8.133 -5.512 1 94.31 96 ILE A C 1
ATOM 732 O O . ILE A 1 96 ? 6.332 -7.93 -6.539 1 94.31 96 ILE A O 1
ATOM 736 N N . MET A 1 97 ? 5.441 -9.258 -4.965 1 93.81 97 MET A N 1
ATOM 737 C CA . MET A 1 97 ? 5.824 -10.453 -5.711 1 93.81 97 MET A CA 1
ATOM 738 C C . MET A 1 97 ? 4.816 -10.75 -6.816 1 93.81 97 MET A C 1
ATOM 740 O O . MET A 1 97 ? 3.607 -10.625 -6.609 1 93.81 97 MET A O 1
ATOM 744 N N . VAL A 1 98 ? 5.344 -11.156 -7.945 1 94.56 98 VAL A N 1
ATOM 745 C CA . VAL A 1 98 ? 4.504 -11.555 -9.07 1 94.56 98 VAL A CA 1
ATOM 746 C C . VAL A 1 98 ? 4.957 -12.906 -9.602 1 94.56 98 VAL A C 1
ATOM 748 O O . VAL A 1 98 ? 6.113 -13.305 -9.422 1 94.56 98 VAL A O 1
ATOM 751 N N . SER A 1 99 ? 4 -13.68 -10.195 1 92.44 99 SER A N 1
ATOM 752 C CA . SER A 1 99 ? 4.285 -15.023 -10.688 1 92.44 99 SER A CA 1
ATOM 753 C C . SER A 1 99 ? 3.975 -15.148 -12.172 1 92.44 99 SER A C 1
ATOM 755 O O . SER A 1 99 ? 2.979 -14.602 -12.656 1 92.44 99 SER A O 1
ATOM 757 N N . TYR A 1 100 ? 4.875 -15.852 -12.867 1 91.31 100 TYR A N 1
ATOM 758 C CA . TYR A 1 100 ? 4.695 -16.172 -14.273 1 91.31 100 TYR A CA 1
ATOM 759 C C . TYR A 1 100 ? 4.641 -17.688 -14.484 1 91.31 100 TYR A C 1
ATOM 761 O O . TYR A 1 100 ? 5.68 -18.344 -14.586 1 91.31 100 TYR A O 1
ATOM 769 N N . PRO A 1 101 ? 3.33 -18.094 -14.594 1 84.88 101 PRO A N 1
ATOM 770 C CA . PRO A 1 101 ? 3.217 -19.531 -14.852 1 84.88 101 PRO A CA 1
ATOM 771 C C . PRO A 1 101 ? 3.492 -19.891 -16.312 1 84.88 101 PRO A C 1
ATOM 773 O O . PRO A 1 101 ? 3.133 -19.125 -17.219 1 84.88 101 PRO A O 1
ATOM 776 N N . ARG A 1 102 ? 4.164 -21.078 -16.406 1 83.44 102 ARG A N 1
ATOM 777 C CA . ARG A 1 102 ? 4.41 -21.578 -17.75 1 83.44 102 ARG A CA 1
ATOM 778 C C . ARG A 1 102 ? 4.387 -23.109 -17.766 1 83.44 102 ARG A C 1
ATOM 780 O O . ARG A 1 102 ? 4.805 -23.75 -16.812 1 83.44 102 ARG A O 1
ATOM 787 N N . TRP A 1 103 ? 3.881 -23.438 -18.906 1 76.94 103 TRP A N 1
ATOM 788 C CA . TRP A 1 103 ? 3.963 -24.875 -19.141 1 76.94 103 TRP A CA 1
ATOM 789 C C . TRP A 1 103 ? 5.359 -25.266 -19.609 1 76.94 103 TRP A C 1
ATOM 791 O O . TRP A 1 103 ? 5.953 -24.594 -20.453 1 76.94 103 TRP A O 1
ATOM 801 N N . ILE A 1 104 ? 6.035 -26.234 -18.844 1 77.31 104 ILE A N 1
ATOM 802 C CA . ILE A 1 104 ? 7.309 -26.781 -19.297 1 77.31 104 ILE A CA 1
ATOM 803 C C . ILE A 1 104 ? 7.062 -27.797 -20.406 1 77.31 104 ILE A C 1
ATOM 805 O O . ILE A 1 104 ? 7.766 -27.812 -21.422 1 77.31 104 ILE A O 1
ATOM 809 N N . ASP A 1 105 ? 6.199 -28.625 -20.219 1 76.5 105 ASP A N 1
ATOM 810 C CA . ASP A 1 105 ? 5.738 -29.594 -21.219 1 76.5 105 ASP A CA 1
ATOM 811 C C . ASP A 1 105 ? 4.25 -29.891 -21.031 1 76.5 105 ASP A C 1
ATOM 813 O O . ASP A 1 105 ? 3.496 -29.047 -20.547 1 76.5 105 ASP A O 1
ATOM 817 N N . HIS A 1 106 ? 3.809 -30.969 -21.656 1 73.38 106 HIS A N 1
ATOM 818 C CA . HIS A 1 106 ? 2.383 -31.281 -21.641 1 73.38 106 HIS A CA 1
ATOM 819 C C . HIS A 1 106 ? 1.924 -31.688 -20.25 1 73.38 106 HIS A C 1
ATOM 821 O O . HIS A 1 106 ? 0.726 -31.672 -19.953 1 73.38 106 HIS A O 1
ATOM 827 N N . THR A 1 107 ? 2.861 -31.922 -19.453 1 71.75 107 THR A N 1
ATOM 828 C CA . THR A 1 107 ? 2.447 -32.5 -18.172 1 71.75 107 THR A CA 1
ATOM 829 C C . THR A 1 107 ? 3.037 -31.688 -17.016 1 71.75 107 THR A C 1
ATOM 831 O O . THR A 1 107 ? 2.643 -31.875 -15.867 1 71.75 107 THR A O 1
ATOM 834 N N . ARG A 1 108 ? 3.967 -30.844 -17.328 1 74.5 108 ARG A N 1
ATOM 835 C CA . ARG A 1 108 ? 4.66 -30.141 -16.25 1 74.5 108 ARG A CA 1
ATOM 836 C C . ARG A 1 108 ? 4.484 -28.625 -16.375 1 74.5 108 ARG A C 1
ATOM 838 O O . ARG A 1 108 ? 4.422 -28.094 -17.484 1 74.5 108 ARG A O 1
ATOM 845 N N . TRP A 1 109 ? 4.277 -27.953 -15.227 1 76.31 109 TRP A N 1
ATOM 846 C CA . TRP A 1 109 ? 4.09 -26.516 -15.117 1 76.31 109 TRP A CA 1
ATOM 847 C C . TRP A 1 109 ? 5.117 -25.891 -14.18 1 76.31 109 TRP A C 1
ATOM 849 O O . TRP A 1 109 ? 5.609 -26.562 -13.266 1 76.31 109 TRP A O 1
ATOM 859 N N . SER A 1 110 ? 5.715 -24.781 -14.562 1 82.69 110 SER A N 1
ATOM 860 C CA . SER A 1 110 ? 6.664 -24.062 -13.719 1 82.69 110 SER A CA 1
ATOM 861 C C . SER A 1 110 ? 6.215 -22.625 -13.477 1 82.69 110 SER A C 1
ATOM 863 O O . SER A 1 110 ? 5.398 -22.094 -14.227 1 82.69 110 SER A O 1
ATOM 865 N N . VAL A 1 111 ? 6.664 -22.109 -12.383 1 86.69 111 VAL A N 1
ATOM 866 C CA . VAL A 1 111 ? 6.32 -20.734 -12.039 1 86.69 111 VAL A CA 1
ATOM 867 C C . VAL A 1 111 ? 7.594 -19.938 -11.766 1 86.69 111 VAL A C 1
ATOM 869 O O . VAL A 1 111 ? 8.453 -20.375 -11 1 86.69 111 VAL A O 1
ATOM 872 N N . ARG A 1 112 ? 7.746 -18.828 -12.477 1 90.56 112 ARG A N 1
ATOM 873 C CA . ARG A 1 112 ? 8.828 -17.891 -12.195 1 90.56 112 ARG A CA 1
ATOM 874 C C . ARG A 1 112 ? 8.328 -16.703 -11.359 1 90.56 112 ARG A C 1
ATOM 876 O O . ARG A 1 112 ? 7.406 -16 -11.766 1 90.56 112 ARG A O 1
ATOM 883 N N . ASN A 1 113 ? 8.93 -16.531 -10.273 1 90.62 113 ASN A N 1
ATOM 884 C CA . ASN A 1 113 ? 8.555 -15.43 -9.398 1 90.62 113 ASN A CA 1
ATOM 885 C C . ASN A 1 113 ? 9.5 -14.234 -9.57 1 90.62 113 ASN A C 1
ATOM 887 O O . ASN A 1 113 ? 10.695 -14.406 -9.781 1 90.62 113 ASN A O 1
ATOM 891 N N . GLU A 1 114 ? 8.938 -13.062 -9.555 1 94.12 114 GLU A N 1
ATOM 892 C CA . GLU A 1 114 ? 9.688 -11.805 -9.625 1 94.12 114 GLU A CA 1
ATOM 893 C C . GLU A 1 114 ? 9.117 -10.773 -8.648 1 94.12 114 GLU A C 1
ATOM 895 O O . GLU A 1 114 ? 7.953 -10.867 -8.25 1 94.12 114 GLU A O 1
ATOM 900 N N . THR A 1 115 ? 10.031 -9.945 -8.242 1 94.5 115 THR A N 1
ATOM 901 C CA . THR A 1 115 ? 9.594 -8.844 -7.395 1 94.5 115 THR A CA 1
ATOM 902 C C . THR A 1 115 ? 9.523 -7.547 -8.188 1 94.5 115 THR A C 1
ATOM 904 O O . THR A 1 115 ? 10.461 -7.203 -8.914 1 94.5 115 THR A O 1
ATOM 907 N N . VAL A 1 116 ? 8.445 -6.852 -8.039 1 95.25 116 VAL A N 1
ATOM 908 C CA .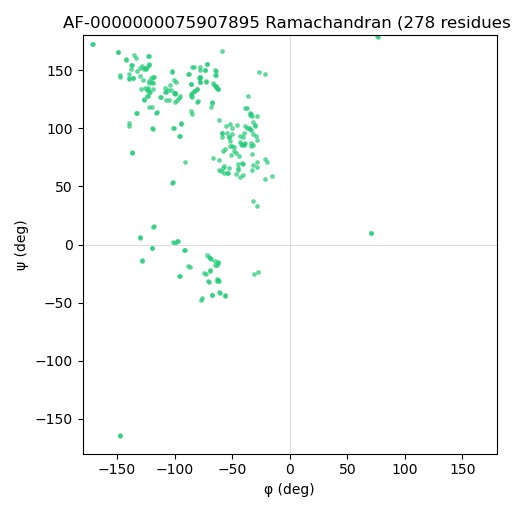 VAL A 1 116 ? 8.258 -5.594 -8.758 1 95.25 116 VAL A CA 1
ATOM 909 C C . VAL A 1 116 ? 8.016 -4.465 -7.758 1 95.25 116 VAL A C 1
ATOM 911 O O . VAL A 1 116 ? 7.344 -4.656 -6.742 1 95.25 116 VAL A O 1
ATOM 914 N N . ASP A 1 117 ? 8.633 -3.244 -8.086 1 96.31 117 ASP A N 1
ATOM 915 C CA . ASP A 1 117 ? 8.398 -2.047 -7.285 1 96.31 117 ASP A CA 1
ATOM 916 C C . ASP A 1 117 ? 7.125 -1.328 -7.734 1 96.31 117 ASP A C 1
ATOM 918 O O . ASP A 1 117 ? 6.965 -1.023 -8.922 1 96.31 117 ASP A O 1
ATOM 922 N N . VAL A 1 118 ? 6.277 -1.091 -6.82 1 96.81 118 VAL A N 1
ATOM 923 C CA . VAL A 1 118 ? 5.035 -0.406 -7.152 1 96.81 118 VAL A CA 1
ATOM 924 C C . VAL A 1 118 ? 4.781 0.718 -6.148 1 96.81 118 VAL A C 1
ATOM 926 O O . VAL A 1 118 ? 5.199 0.635 -4.992 1 96.81 118 VAL A O 1
ATOM 929 N N . THR A 1 119 ? 4.105 1.816 -6.598 1 98.19 119 THR A N 1
ATOM 930 C CA . THR A 1 119 ? 3.639 2.855 -5.688 1 98.19 119 THR A CA 1
ATOM 931 C C . THR A 1 119 ? 2.275 2.494 -5.105 1 98.19 119 THR A C 1
ATOM 933 O O . THR A 1 119 ? 1.345 2.17 -5.848 1 98.19 119 THR A O 1
ATOM 936 N N . THR A 1 120 ? 2.162 2.572 -3.738 1 97.88 120 THR A N 1
ATOM 937 C CA . THR A 1 120 ? 0.954 2.037 -3.119 1 97.88 120 THR A CA 1
ATOM 938 C C . THR A 1 120 ? 0.202 3.133 -2.367 1 97.88 120 THR A C 1
ATOM 940 O O . THR A 1 120 ? -0.886 2.895 -1.839 1 97.88 120 THR A O 1
ATOM 943 N N . GLY A 1 121 ? 0.743 4.293 -2.346 1 98.38 121 GLY A N 1
ATOM 944 C CA . GLY A 1 121 ? 0.11 5.398 -1.644 1 98.38 121 GLY A CA 1
ATOM 945 C C . GLY A 1 121 ? 0.781 6.734 -1.907 1 98.38 121 GLY A C 1
ATOM 946 O O . GLY A 1 121 ? 1.838 6.789 -2.537 1 98.38 121 GLY A O 1
ATOM 947 N N . CYS A 1 122 ? 0.14 7.707 -1.422 1 98.75 122 CYS A N 1
ATOM 948 C CA . CYS A 1 122 ? 0.641 9.078 -1.403 1 98.75 122 CYS A CA 1
ATOM 949 C C . CYS A 1 122 ? 0.458 9.703 -0.027 1 98.75 122 CYS A C 1
ATOM 951 O O . CYS A 1 122 ? -0.669 9.977 0.389 1 98.75 122 CYS A O 1
ATOM 953 N N . VAL A 1 123 ? 1.536 9.953 0.601 1 98.81 123 VAL A N 1
ATOM 954 C CA . VAL A 1 123 ? 1.455 10.336 2.006 1 98.81 123 VAL A CA 1
ATOM 955 C C . VAL A 1 123 ? 2.119 11.703 2.209 1 98.81 123 VAL A C 1
ATOM 957 O O . VAL A 1 123 ? 2.846 12.18 1.336 1 98.81 123 VAL A O 1
ATOM 960 N N . CYS A 1 124 ? 1.794 12.312 3.348 1 98.44 124 CYS A N 1
ATOM 961 C CA . CYS A 1 124 ? 2.441 13.547 3.785 1 98.44 124 CYS A CA 1
ATOM 962 C C . CYS A 1 124 ? 3.602 13.25 4.727 1 98.44 124 CYS A C 1
ATOM 964 O O . CYS A 1 124 ? 3.389 12.938 5.902 1 98.44 124 CYS A O 1
ATOM 966 N N . ALA A 1 125 ? 4.863 13.375 4.176 1 98.31 125 ALA A N 1
ATOM 967 C CA . ALA A 1 125 ? 6.035 12.93 4.926 1 98.31 125 ALA A CA 1
ATOM 968 C C . ALA A 1 125 ? 7.219 13.86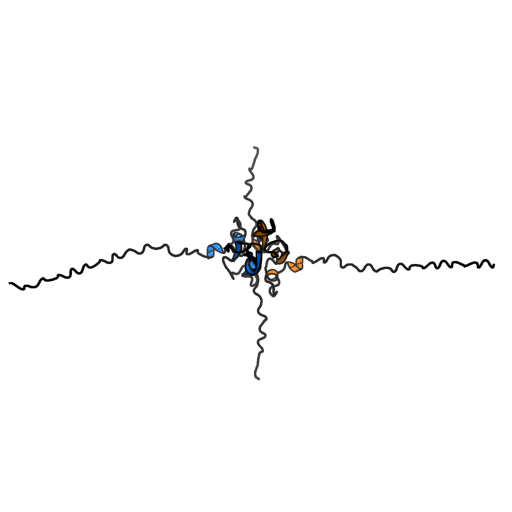7 4.703 1 98.31 125 ALA A C 1
ATOM 970 O O .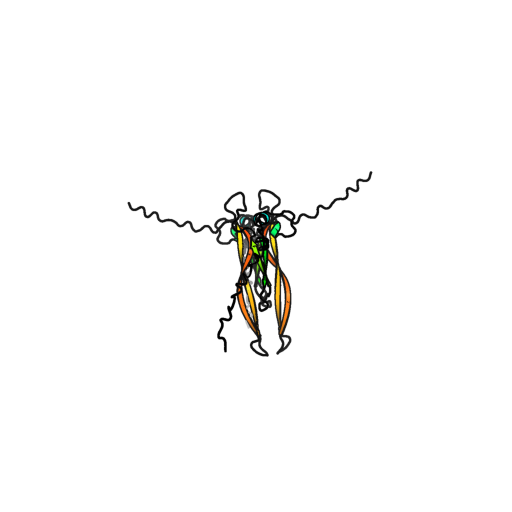 ALA A 1 125 ? 7.219 14.664 3.764 1 98.31 125 ALA A O 1
ATOM 971 N N . THR A 1 126 ? 8.156 13.781 5.668 1 97.5 126 THR A N 1
ATOM 972 C CA . THR A 1 126 ? 9.406 14.516 5.492 1 97.5 126 THR A CA 1
ATOM 973 C C . THR A 1 126 ? 10.391 13.703 4.652 1 97.5 126 THR A C 1
ATOM 975 O O . THR A 1 126 ? 10.289 12.477 4.578 1 97.5 126 THR A O 1
ATOM 978 N N . SER A 1 127 ? 11.344 14.398 3.902 1 93.31 127 SER A N 1
ATOM 979 C CA . SER A 1 127 ? 12.383 13.719 3.125 1 93.31 127 SER A CA 1
ATOM 980 C C . SER A 1 127 ? 13.461 13.133 4.027 1 93.31 127 SER A C 1
ATOM 982 O O . SER A 1 127 ? 13.609 13.555 5.176 1 93.31 127 SER A O 1
ATOM 984 N N . ARG A 1 128 ? 14.023 12.047 3.529 1 84.75 128 ARG A N 1
ATOM 985 C CA . ARG A 1 128 ? 15.094 11.406 4.293 1 84.75 128 ARG A CA 1
ATOM 986 C C . ARG A 1 128 ? 16.25 12.367 4.523 1 84.75 128 ARG A C 1
ATOM 988 O O . ARG A 1 128 ? 16.562 13.195 3.664 1 84.75 128 ARG A O 1
ATOM 995 N N . SER A 1 129 ? 16.359 13.016 5.57 1 65.44 129 SER A N 1
ATOM 996 C CA . SER A 1 129 ? 17.484 13.914 5.848 1 65.44 129 SER A CA 1
ATOM 997 C C . SER A 1 129 ? 18.797 13.336 5.355 1 65.44 129 SER A C 1
ATOM 999 O O . SER A 1 129 ? 19.078 12.148 5.566 1 65.44 129 SER A O 1
ATOM 1001 N N . ALA A 1 130 ? 19.281 13.812 4.238 1 52.66 130 ALA A N 1
ATOM 1002 C CA . ALA A 1 130 ? 20.688 13.516 3.947 1 52.66 130 ALA A CA 1
ATOM 1003 C C . ALA A 1 130 ? 21.531 13.578 5.215 1 52.66 130 ALA A C 1
ATOM 1005 O O . ALA A 1 130 ? 21.234 14.344 6.137 1 52.66 130 ALA A O 1
ATOM 1006 N N . PRO A 1 131 ? 22.156 12.438 5.641 1 44.31 131 PRO A N 1
ATOM 1007 C CA . PRO A 1 131 ? 23.156 12.703 6.676 1 44.31 131 PRO A CA 1
ATOM 1008 C C . PRO A 1 131 ? 23.875 14.039 6.477 1 44.31 131 PRO A C 1
ATOM 1010 O O . PRO A 1 131 ? 24.016 14.508 5.344 1 44.31 131 PRO A O 1
ATOM 1013 N N . ALA A 1 132 ? 23.609 14.922 7.363 1 39.56 132 ALA A N 1
ATOM 1014 C CA . ALA A 1 132 ? 24.406 16.156 7.344 1 39.56 132 ALA A CA 1
ATOM 1015 C C . ALA A 1 132 ? 25.797 15.891 6.801 1 39.56 132 ALA A C 1
ATOM 1017 O O . ALA A 1 132 ? 26.5 14.992 7.27 1 39.56 132 ALA A O 1
ATOM 1018 N N . ASP A 1 133 ? 26.031 16.062 5.547 1 34.44 133 ASP A N 1
ATOM 1019 C CA . ASP A 1 133 ? 27.422 16.125 5.133 1 34.44 133 ASP A CA 1
ATOM 1020 C C . ASP A 1 133 ? 28.266 16.922 6.137 1 34.44 133 ASP A C 1
ATOM 1022 O O . ASP A 1 133 ? 28 18.094 6.367 1 34.44 133 ASP A O 1
ATOM 1026 N N . ASN A 1 134 ? 28.781 16.297 7.168 1 33.5 134 ASN A N 1
ATOM 1027 C CA . ASN A 1 134 ? 29.906 16.938 7.863 1 33.5 134 ASN A CA 1
ATOM 1028 C C . ASN A 1 134 ? 30.891 17.547 6.883 1 33.5 134 ASN A C 1
ATOM 1030 O O . ASN A 1 134 ? 31.578 16.828 6.16 1 33.5 134 ASN A O 1
ATOM 1034 N N . GLY A 1 135 ? 30.656 18.547 6.195 1 32.59 135 GLY A N 1
ATOM 1035 C CA . GLY A 1 135 ? 31.703 19.344 5.578 1 32.59 135 GLY A CA 1
ATOM 1036 C C . GLY A 1 135 ? 32.875 19.578 6.5 1 32.59 135 GLY A C 1
ATOM 1037 O O . GLY A 1 135 ? 32.719 20.109 7.602 1 32.59 135 GLY A O 1
ATOM 1038 N N . GLY A 1 136 ? 33.875 18.625 6.531 1 32.22 136 GLY A N 1
ATOM 1039 C CA . GLY A 1 136 ? 35.219 18.906 6.996 1 32.22 136 GLY A CA 1
ATOM 1040 C C . GLY A 1 136 ? 35.719 20.25 6.527 1 32.22 136 GLY A C 1
ATOM 1041 O O . GLY A 1 136 ? 35.656 20.578 5.34 1 32.22 136 GLY A O 1
ATOM 1042 N N . LEU A 1 137 ? 35.562 21.328 7.289 1 31.61 137 LEU A N 1
ATOM 1043 C CA . LEU A 1 137 ? 36.344 22.578 7.301 1 31.61 137 LEU A CA 1
ATOM 1044 C C . LEU A 1 137 ? 37.812 22.297 7.266 1 31.61 137 LEU A C 1
ATOM 1046 O O . LEU A 1 137 ? 38.375 21.766 8.234 1 31.61 137 LEU A O 1
ATOM 1050 N N . ASP A 1 138 ? 38.5 21.766 6.172 1 27.86 138 ASP A N 1
ATOM 1051 C CA . ASP A 1 138 ? 39.906 22.047 5.973 1 27.86 138 ASP A CA 1
ATOM 1052 C C . ASP A 1 138 ? 40.188 23.547 6.004 1 27.86 138 ASP A C 1
ATOM 1054 O O . ASP A 1 138 ? 39.906 24.25 5.031 1 27.86 138 ASP A O 1
ATOM 1058 N N . ARG A 1 139 ? 40 24.188 7.148 1 26.75 139 ARG A N 1
ATOM 1059 C CA . ARG A 1 139 ? 40.656 25.453 7.496 1 26.75 139 ARG A CA 1
ATOM 1060 C C . ARG A 1 139 ? 42.156 25.328 7.453 1 26.75 139 ARG A C 1
ATOM 1062 O O . ARG A 1 139 ? 42.75 24.562 8.219 1 26.75 139 ARG A O 1
ATOM 1069 N N . THR A 1 140 ? 42.812 25.391 6.27 1 25.61 140 THR A N 1
ATOM 1070 C CA . THR A 1 140 ? 44.219 25.781 6.164 1 25.61 140 THR A CA 1
ATOM 1071 C C . THR A 1 140 ? 44.469 27.078 6.93 1 25.61 140 THR A C 1
ATOM 1073 O O . THR A 1 140 ? 43.844 28.094 6.66 1 25.61 140 THR A O 1
ATOM 1076 N N . LEU A 1 141 ? 45.031 26.875 8.156 1 23.05 141 LEU A N 1
ATOM 1077 C CA . LEU A 1 141 ? 45.938 27.844 8.758 1 23.05 141 LEU A CA 1
ATOM 1078 C C . LEU A 1 141 ? 47.188 28.031 7.906 1 23.05 141 LEU A C 1
ATOM 1080 O O . LEU A 1 141 ? 47.781 27.047 7.434 1 23.05 141 LEU A O 1
ATOM 1084 N N . MET B 1 1 ? 17.703 -67.625 60.5 1 31.16 1 MET B N 1
ATOM 1085 C CA . MET B 1 1 ? 18.016 -66.5 59.625 1 31.16 1 MET B CA 1
ATOM 1086 C C . MET B 1 1 ? 17.453 -65.188 60.156 1 31.16 1 MET B C 1
ATOM 1088 O O . MET B 1 1 ? 16.297 -65.125 60.562 1 31.16 1 MET B O 1
ATOM 1092 N N . ARG B 1 2 ? 18.344 -64.25 60.562 1 31.11 2 ARG B N 1
ATOM 1093 C CA . ARG B 1 2 ? 18.328 -62.969 61.281 1 31.11 2 ARG B CA 1
ATOM 1094 C C . ARG B 1 2 ? 17.516 -61.938 60.531 1 31.11 2 ARG B C 1
ATOM 1096 O O . ARG B 1 2 ? 17.656 -61.781 59.312 1 31.11 2 ARG B O 1
ATOM 1103 N N . ARG B 1 3 ? 16.297 -61.562 61 1 33.72 3 ARG B N 1
ATOM 1104 C CA . ARG B 1 3 ? 15.266 -60.625 60.594 1 33.72 3 ARG B CA 1
ATOM 1105 C C . ARG B 1 3 ? 15.789 -59.188 60.594 1 33.72 3 ARG B C 1
ATOM 1107 O O . ARG B 1 3 ? 16.031 -58.625 61.656 1 33.72 3 ARG B O 1
ATOM 1114 N N . LEU B 1 4 ? 16.797 -58.844 59.719 1 33.44 4 LEU B N 1
ATOM 1115 C CA . LEU B 1 4 ? 17.391 -57.5 59.625 1 33.44 4 LEU B CA 1
ATOM 1116 C C . LEU B 1 4 ? 16.297 -56.469 59.469 1 33.44 4 LEU B C 1
ATOM 1118 O O . LEU B 1 4 ? 15.469 -56.562 58.562 1 33.44 4 LEU B O 1
ATOM 1122 N N . ASP B 1 5 ? 15.969 -55.75 60.469 1 32 5 ASP B N 1
ATOM 1123 C CA . ASP B 1 5 ? 15.062 -54.625 60.719 1 32 5 ASP B CA 1
ATOM 1124 C C . ASP B 1 5 ? 15.43 -53.438 59.844 1 32 5 ASP B C 1
ATOM 1126 O O . ASP B 1 5 ? 16.5 -52.844 60.031 1 32 5 ASP B O 1
ATOM 1130 N N . LYS B 1 6 ? 15.352 -53.5 58.469 1 32.12 6 LYS B N 1
ATOM 1131 C CA . LYS B 1 6 ? 15.781 -52.375 57.656 1 32.12 6 LYS B CA 1
ATOM 1132 C C . LYS B 1 6 ? 14.992 -51.125 58 1 32.12 6 LYS B C 1
ATOM 1134 O O . LYS B 1 6 ? 13.766 -51.125 58 1 32.12 6 LYS B O 1
ATOM 1139 N N . ILE B 1 7 ? 15.516 -50.312 58.938 1 32.88 7 ILE B N 1
ATOM 1140 C CA . ILE B 1 7 ? 15.023 -49 59.344 1 32.88 7 ILE B CA 1
ATOM 1141 C C . ILE B 1 7 ? 14.867 -48.125 58.094 1 32.88 7 ILE B C 1
ATOM 1143 O O . ILE B 1 7 ? 15.828 -47.906 57.344 1 32.88 7 ILE B O 1
ATOM 1147 N N . VAL B 1 8 ? 13.695 -48.062 57.438 1 36.62 8 VAL B N 1
ATOM 1148 C CA . VAL B 1 8 ? 13.352 -47.25 56.281 1 36.62 8 VAL B CA 1
ATOM 1149 C C . VAL B 1 8 ? 13.367 -45.75 56.656 1 36.62 8 VAL B C 1
ATOM 1151 O O . VAL B 1 8 ? 12.578 -45.344 57.5 1 36.62 8 VAL B O 1
ATOM 1154 N N . LEU B 1 9 ? 14.602 -45.188 56.812 1 31.27 9 LEU B N 1
ATOM 1155 C CA . LEU B 1 9 ? 14.711 -43.781 57.094 1 31.27 9 LEU B CA 1
ATOM 1156 C C . LEU B 1 9 ? 13.961 -42.938 56.031 1 31.27 9 LEU B C 1
ATOM 1158 O O . LEU B 1 9 ? 14.219 -43.094 54.844 1 31.27 9 LEU B O 1
ATOM 1162 N N . LEU B 1 10 ? 12.688 -42.562 56.344 1 33.06 10 LEU B N 1
ATOM 1163 C CA . LEU B 1 10 ? 11.812 -41.688 55.594 1 33.06 10 LEU B CA 1
ATOM 1164 C C . LEU B 1 10 ? 12.453 -40.312 55.406 1 33.06 10 LEU B C 1
ATOM 1166 O O . LEU B 1 10 ? 12.648 -39.594 56.375 1 33.06 10 LEU B O 1
ATOM 1170 N N . VAL B 1 11 ? 13.539 -40.281 54.656 1 34.44 11 VAL B N 1
ATOM 1171 C CA . VAL B 1 11 ? 14.133 -38.969 54.438 1 34.44 11 VAL B CA 1
ATOM 1172 C C . VAL B 1 11 ? 13.07 -38 53.906 1 34.44 11 VAL B C 1
ATOM 1174 O O . VAL B 1 11 ? 12.438 -38.281 52.875 1 34.44 11 VAL B O 1
ATOM 1177 N N . CYS B 1 12 ? 12.391 -37.25 54.75 1 32.78 12 CYS B N 1
ATOM 1178 C CA . CYS B 1 12 ? 11.445 -36.188 54.469 1 32.78 12 CYS B CA 1
ATOM 1179 C C . CYS B 1 12 ? 12.086 -35.125 53.562 1 32.78 12 CYS B C 1
ATOM 1181 O O . CYS B 1 12 ? 13 -34.406 54 1 32.78 12 CYS B O 1
ATOM 1183 N N . SER B 1 13 ? 12.445 -35.531 52.438 1 34.19 13 SER B N 1
ATOM 1184 C CA . SER B 1 13 ? 13.07 -34.469 51.625 1 34.19 13 SER B CA 1
ATOM 1185 C C . SER B 1 13 ? 12.188 -33.219 51.562 1 34.19 13 SER B C 1
ATOM 1187 O O . SER B 1 13 ? 11.031 -33.312 51.156 1 34.19 13 SER B O 1
ATOM 1189 N N . VAL B 1 14 ? 12.328 -32.344 52.594 1 37.44 14 VAL B N 1
ATOM 1190 C CA . VAL B 1 14 ? 11.75 -31.016 52.531 1 37.44 14 VAL B CA 1
ATOM 1191 C C . VAL B 1 14 ? 12.023 -30.422 51.156 1 37.44 14 VAL B C 1
ATOM 1193 O O . VAL B 1 14 ? 13.18 -30.234 50.781 1 37.44 14 VAL B O 1
ATOM 1196 N N . LEU B 1 15 ? 11.25 -30.891 50.156 1 37.25 15 LEU B N 1
ATOM 1197 C CA . LEU B 1 15 ? 11.344 -30.188 48.875 1 37.25 15 LEU B CA 1
ATOM 1198 C C . LEU B 1 15 ? 11.164 -28.688 49.062 1 37.25 15 LEU B C 1
ATOM 1200 O O . LEU B 1 15 ? 10.102 -28.234 49.5 1 37.25 15 LEU B O 1
ATOM 1204 N N . SER B 1 16 ? 12.258 -28.031 49.562 1 34.59 16 SER B N 1
ATOM 1205 C CA . SER B 1 16 ? 12.211 -26.578 49.531 1 34.59 16 SER B CA 1
ATOM 1206 C C . SER B 1 16 ? 11.664 -26.078 48.188 1 34.59 16 SER B C 1
ATOM 1208 O O . SER B 1 16 ? 12.203 -26.391 47.125 1 34.59 16 SER B O 1
ATOM 1210 N N . ALA B 1 17 ? 10.312 -25.969 48.156 1 36 17 ALA B N 1
ATOM 1211 C CA . ALA B 1 17 ? 9.688 -25.25 47.062 1 36 17 ALA B CA 1
ATOM 1212 C C . ALA B 1 17 ? 10.406 -23.938 46.781 1 36 17 ALA B C 1
ATOM 1214 O O . ALA B 1 17 ? 10.438 -23.047 47.625 1 36 17 ALA B O 1
ATOM 1215 N N . GLY B 1 18 ? 11.672 -24.016 46.312 1 33.31 18 GLY B N 1
ATOM 1216 C CA . GLY B 1 18 ? 12.25 -22.766 45.875 1 33.31 18 GLY B CA 1
ATOM 1217 C C . GLY B 1 18 ? 11.234 -21.828 45.25 1 33.31 18 GLY B C 1
ATOM 1218 O O . GLY B 1 18 ? 10.289 -22.266 44.594 1 33.31 18 GLY B O 1
ATOM 1219 N N . PHE B 1 19 ? 11.016 -20.719 45.969 1 34.34 19 PHE B N 1
ATOM 1220 C CA . PHE B 1 19 ? 10.281 -19.531 45.562 1 34.34 19 PHE B CA 1
ATOM 1221 C C . PHE B 1 19 ? 10.602 -19.172 44.094 1 34.34 19 PHE B C 1
ATOM 1223 O O . PHE B 1 19 ? 11.727 -18.797 43.781 1 34.34 19 PHE B O 1
ATOM 1230 N N . ALA B 1 20 ? 10.305 -20.094 43.188 1 32.97 20 ALA B N 1
ATOM 1231 C CA . ALA B 1 20 ? 10.484 -19.578 41.844 1 32.97 20 ALA B CA 1
ATOM 1232 C C . ALA B 1 20 ? 10 -18.141 41.719 1 32.97 20 ALA B C 1
ATOM 1234 O O . ALA B 1 20 ? 8.859 -17.828 42.094 1 32.97 20 ALA B O 1
ATOM 1235 N N . ALA B 1 21 ? 10.883 -17.156 42.062 1 33.75 21 ALA B N 1
ATOM 1236 C CA . ALA B 1 21 ? 10.656 -15.766 41.656 1 33.75 21 ALA B CA 1
ATOM 1237 C C . ALA B 1 21 ? 9.938 -15.688 40.344 1 33.75 21 ALA B C 1
ATOM 1239 O O . ALA B 1 21 ? 10.406 -16.25 39.344 1 33.75 21 ALA B O 1
ATOM 1240 N N . ARG B 1 22 ? 8.617 -15.75 40.406 1 30.05 22 ARG B N 1
ATOM 1241 C CA . ARG B 1 22 ? 7.875 -15.344 39.219 1 30.05 22 ARG B CA 1
ATOM 1242 C C . ARG B 1 22 ? 8.609 -14.234 38.469 1 30.05 22 ARG B C 1
ATOM 1244 O O . ARG B 1 22 ? 8.891 -13.18 39.031 1 30.05 22 ARG B O 1
ATOM 1251 N N . LYS B 1 23 ? 9.688 -14.555 37.688 1 32.5 23 LYS B N 1
ATOM 1252 C CA . LYS B 1 23 ? 10.109 -13.523 36.75 1 32.5 23 LYS B CA 1
ATOM 1253 C C 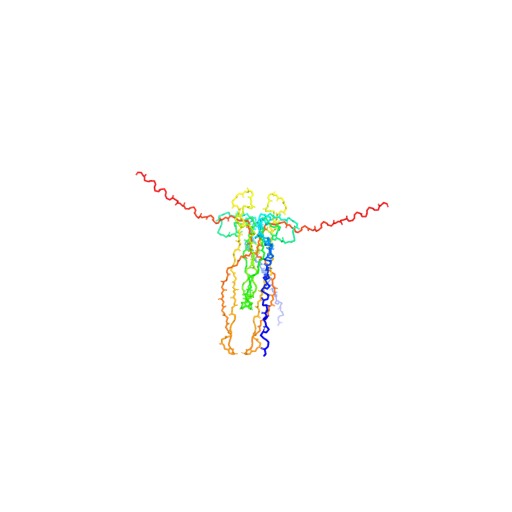. LYS B 1 23 ? 8.93 -12.68 36.312 1 32.5 23 LYS B C 1
ATOM 1255 O O . LYS B 1 23 ? 7.848 -13.211 36.031 1 32.5 23 LYS B O 1
ATOM 1260 N N . ASP B 1 24 ? 8.812 -11.508 36.844 1 32.03 24 ASP B N 1
ATOM 1261 C CA . ASP B 1 24 ? 7.984 -10.484 36.219 1 32.03 24 ASP B CA 1
ATOM 1262 C C . ASP B 1 24 ? 7.918 -10.68 34.688 1 32.03 24 ASP B C 1
ATOM 1264 O O . ASP B 1 24 ? 8.945 -10.625 34 1 32.03 24 ASP B O 1
ATOM 1268 N N . THR B 1 25 ? 7.273 -11.648 34.188 1 35.09 25 THR B N 1
ATOM 1269 C CA . THR B 1 25 ? 6.98 -11.539 32.781 1 35.09 25 THR B CA 1
ATOM 1270 C C . THR B 1 25 ? 6.781 -10.078 32.375 1 35.09 25 THR B C 1
ATOM 1272 O O . THR B 1 25 ? 5.996 -9.359 33 1 35.09 25 THR B O 1
ATOM 1275 N N . PRO B 1 26 ? 7.902 -9.453 31.875 1 34.97 26 PRO B N 1
ATOM 1276 C CA . PRO B 1 26 ? 7.504 -8.094 31.484 1 34.97 26 PRO B CA 1
ATOM 1277 C C . PRO B 1 26 ? 6.047 -8.016 31.031 1 34.97 26 PRO B C 1
ATOM 1279 O O . PRO B 1 26 ? 5.523 -8.977 30.453 1 34.97 26 PRO B O 1
ATOM 1282 N N . GLY B 1 27 ? 5.105 -7.523 31.859 1 33.47 27 GLY B N 1
ATOM 1283 C CA . GLY B 1 27 ? 3.77 -7.172 31.406 1 33.47 27 GLY B CA 1
ATOM 1284 C C . GLY B 1 27 ? 3.693 -6.91 29.922 1 33.47 27 GLY B C 1
ATOM 1285 O O . GLY B 1 27 ? 4.723 -6.77 29.25 1 33.47 27 GLY B O 1
ATOM 1286 N N . PRO B 1 28 ? 2.576 -7.258 29.359 1 34.59 28 PRO B N 1
ATOM 1287 C CA . PRO B 1 28 ? 2.436 -6.891 27.953 1 34.59 28 PRO B CA 1
ATOM 1288 C C . PRO B 1 28 ? 3.15 -5.586 27.609 1 34.59 28 PRO B C 1
ATOM 1290 O O . PRO B 1 28 ? 3.371 -4.746 28.484 1 34.59 28 PRO B O 1
ATOM 1293 N N . PHE B 1 29 ? 4.199 -5.523 26.875 1 36.38 29 PHE B N 1
ATOM 1294 C CA . PHE B 1 29 ? 4.703 -4.355 26.156 1 36.38 29 PHE B CA 1
ATOM 1295 C C . PHE B 1 29 ? 3.631 -3.275 26.062 1 36.38 29 PHE B C 1
ATOM 1297 O O . PHE B 1 29 ? 2.662 -3.422 25.312 1 36.38 29 PHE B O 1
ATOM 1304 N N . SER B 1 30 ? 3.1 -2.771 27.062 1 37 30 SER B N 1
ATOM 1305 C CA . SER B 1 30 ? 2.459 -1.461 27.094 1 37 30 SER B CA 1
ATOM 1306 C C . SER B 1 30 ? 3.074 -0.521 26.062 1 37 30 SER B C 1
ATOM 1308 O O . SER B 1 30 ? 4.043 0.182 26.359 1 37 30 SER B O 1
ATOM 1310 N N . HIS B 1 31 ? 3.523 -1.053 24.906 1 38.69 31 HIS B N 1
ATOM 1311 C CA . HIS B 1 31 ? 3.854 -0.135 23.828 1 38.69 31 HIS B CA 1
ATOM 1312 C C . HIS B 1 31 ? 3.016 1.138 23.906 1 38.69 31 HIS B C 1
ATOM 1314 O O . HIS B 1 31 ? 1.785 1.081 23.844 1 38.69 31 HIS B O 1
ATOM 1320 N N . ASP B 1 32 ? 3.115 1.941 24.797 1 44.16 32 ASP B N 1
ATOM 1321 C CA . ASP B 1 32 ? 2.566 3.287 24.656 1 44.16 32 ASP B CA 1
ATOM 1322 C C . ASP B 1 32 ? 2.346 3.652 23.188 1 44.16 32 ASP B C 1
ATOM 1324 O O . ASP B 1 32 ? 3.305 3.889 22.453 1 44.16 32 ASP B O 1
ATOM 1328 N N . PRO B 1 33 ? 1.367 3.078 22.484 1 52.47 33 PRO B N 1
ATOM 1329 C CA . PRO B 1 33 ? 1.038 3.371 21.094 1 52.47 33 PRO B CA 1
ATOM 1330 C C . PRO B 1 33 ? 1.406 4.797 20.688 1 52.47 33 PRO B C 1
ATOM 1332 O O . PRO B 1 33 ? 1.451 5.113 19.5 1 52.47 33 PRO B O 1
ATOM 1335 N N . SER B 1 34 ? 1.495 5.699 21.75 1 58.31 34 SER B N 1
ATOM 1336 C CA . SER B 1 34 ? 1.68 7.133 21.547 1 58.31 34 SER B CA 1
ATOM 1337 C C . SER B 1 34 ? 2.984 7.426 20.812 1 58.31 34 SER B C 1
ATOM 1339 O O . SER B 1 34 ? 3.035 8.305 19.953 1 58.31 34 SER B O 1
ATOM 1341 N N . HIS B 1 35 ? 4.059 6.645 21.25 1 73.25 35 HIS B N 1
ATOM 1342 C CA . HIS B 1 35 ? 5.355 7 20.688 1 73.25 35 HIS B CA 1
ATOM 1343 C C . HIS B 1 35 ? 5.438 6.641 19.203 1 73.25 35 HIS B C 1
ATOM 1345 O O . HIS B 1 35 ? 6.18 7.27 18.453 1 73.25 35 HIS B O 1
ATOM 1351 N N . GLU B 1 36 ? 4.457 5.91 18.766 1 89.19 36 GLU B N 1
ATOM 1352 C CA . GLU B 1 36 ? 4.547 5.461 17.375 1 89.19 36 GLU B CA 1
ATOM 1353 C C . GLU B 1 36 ? 3.688 6.328 16.453 1 89.19 36 GLU B C 1
ATOM 1355 O O . GLU B 1 36 ? 3.779 6.223 15.234 1 89.19 36 GLU B O 1
ATOM 1360 N N . CYS B 1 37 ? 3.053 7.336 17.109 1 94.62 37 CYS B N 1
ATOM 1361 C CA . CYS B 1 37 ? 2.129 8.117 16.297 1 94.62 37 CYS B CA 1
ATOM 1362 C C . CYS B 1 37 ? 2.803 9.375 15.758 1 94.62 37 CYS B C 1
ATOM 1364 O O . CYS B 1 37 ? 2.412 9.898 14.711 1 94.62 37 CYS B O 1
ATOM 1366 N N . ALA B 1 38 ? 3.82 9.82 16.547 1 93.44 38 ALA B N 1
ATOM 1367 C CA . ALA B 1 38 ? 4.484 11.055 16.125 1 93.44 38 ALA B CA 1
ATOM 1368 C C . ALA B 1 38 ? 5.512 10.781 15.031 1 93.44 38 ALA B C 1
ATOM 1370 O O . ALA B 1 38 ? 6.328 9.867 15.148 1 93.44 38 ALA B O 1
ATOM 1371 N N . PRO B 1 39 ? 5.441 11.617 14.023 1 95.5 39 PRO B N 1
ATOM 1372 C CA . PRO B 1 39 ? 6.457 11.438 12.984 1 95.5 39 PRO B CA 1
ATOM 1373 C C . PRO B 1 39 ? 7.875 11.703 13.492 1 95.5 39 PRO B C 1
ATOM 1375 O O . PRO B 1 39 ? 8.086 12.617 14.289 1 95.5 39 PRO B O 1
ATOM 1378 N N . LYS B 1 40 ? 8.719 10.836 13.086 1 94.25 40 LYS B N 1
ATOM 1379 C CA . LYS B 1 40 ? 10.148 11.055 13.289 1 94.25 40 LYS B CA 1
ATOM 1380 C C . LYS B 1 40 ? 10.812 11.547 12.008 1 94.25 40 LYS B C 1
ATOM 1382 O O . LYS B 1 40 ? 11.164 10.75 11.133 1 94.25 40 LYS B O 1
ATOM 1387 N N . THR B 1 41 ? 11.055 12.797 11.867 1 91.69 41 THR B N 1
ATOM 1388 C CA . THR B 1 41 ? 11.367 13.508 10.633 1 91.69 41 THR B CA 1
ATOM 1389 C C . THR B 1 41 ? 12.672 12.992 10.023 1 91.69 41 THR B C 1
ATOM 1391 O O . THR B 1 41 ? 12.914 13.164 8.828 1 91.69 41 THR B O 1
ATOM 1394 N N . HIS B 1 42 ? 13.539 12.242 10.789 1 90.31 42 HIS B N 1
ATOM 1395 C CA . HIS B 1 42 ? 14.82 11.797 10.258 1 90.31 42 HIS B CA 1
ATOM 1396 C C . HIS B 1 42 ? 14.906 10.273 10.219 1 90.31 42 HIS B C 1
ATOM 1398 O O . HIS B 1 42 ? 15.992 9.719 10.039 1 90.31 42 HIS B O 1
ATOM 1404 N N . ALA B 1 43 ? 13.789 9.75 10.344 1 91.56 43 ALA B N 1
ATOM 1405 C CA . ALA B 1 43 ? 13.773 8.289 10.32 1 91.56 43 ALA B CA 1
ATOM 1406 C C . ALA B 1 43 ? 14.047 7.758 8.914 1 91.56 43 ALA B C 1
ATOM 1408 O O . ALA B 1 43 ? 13.891 8.492 7.93 1 91.56 43 ALA B O 1
ATOM 1409 N N . GLY B 1 44 ? 14.562 6.527 8.805 1 90.62 44 GLY B N 1
ATOM 1410 C CA . GLY B 1 44 ? 14.859 5.902 7.527 1 90.62 44 GLY B CA 1
ATOM 1411 C C . GLY B 1 44 ? 13.617 5.582 6.719 1 90.62 44 GLY B C 1
ATOM 1412 O O . GLY B 1 44 ? 13.57 5.84 5.516 1 90.62 44 GLY B O 1
ATOM 1413 N N . GLY B 1 45 ? 12.586 5.039 7.387 1 94.94 45 GLY B N 1
ATOM 1414 C CA . GLY B 1 45 ? 11.383 4.617 6.695 1 94.94 45 GLY B CA 1
ATOM 1415 C C . GLY B 1 45 ? 10.375 5.742 6.508 1 94.94 45 GLY B C 1
ATOM 1416 O O . GLY B 1 45 ? 10.141 6.535 7.422 1 94.94 45 GLY B O 1
ATOM 1417 N N . ILE B 1 46 ? 9.844 5.723 5.344 1 96.94 46 ILE B N 1
ATOM 1418 C CA . ILE B 1 46 ? 8.875 6.77 5.035 1 96.94 46 ILE B CA 1
ATOM 1419 C C . ILE B 1 46 ? 7.684 6.668 5.98 1 96.94 46 ILE B C 1
ATOM 1421 O O . ILE B 1 46 ? 7.078 7.68 6.34 1 96.94 46 ILE B O 1
ATOM 1425 N N . GLY B 1 47 ? 7.352 5.43 6.426 1 97.75 47 GLY B N 1
ATOM 1426 C CA . GLY B 1 47 ? 6.227 5.23 7.324 1 97.75 47 GLY B CA 1
ATOM 1427 C C . GLY B 1 47 ? 6.402 5.922 8.664 1 97.75 47 GLY B C 1
ATOM 1428 O O . GLY B 1 47 ? 5.422 6.328 9.289 1 97.75 47 GLY B O 1
ATOM 1429 N N . THR B 1 48 ? 7.641 6.027 9.023 1 96.62 48 THR B N 1
ATOM 1430 C CA . THR B 1 48 ? 7.945 6.641 10.305 1 96.62 48 THR B CA 1
ATOM 1431 C C . THR B 1 48 ? 8.094 8.156 10.164 1 96.62 48 THR B C 1
ATOM 1433 O O . THR B 1 48 ? 8.008 8.891 11.148 1 96.62 48 THR B O 1
ATOM 1436 N N . ARG B 1 49 ? 8.312 8.617 8.961 1 97 49 ARG B N 1
ATOM 1437 C CA . ARG B 1 49 ? 8.492 10.039 8.727 1 97 49 ARG B CA 1
ATOM 1438 C C . ARG B 1 49 ? 7.195 10.688 8.25 1 97 49 ARG B C 1
ATOM 1440 O O . ARG B 1 49 ? 7.16 11.883 7.965 1 97 49 ARG B O 1
ATOM 1447 N N . SER B 1 50 ? 6.105 9.914 8.18 1 97.81 50 SER B N 1
ATOM 1448 C CA . SER B 1 50 ? 4.816 10.406 7.707 1 97.81 50 SER B CA 1
ATOM 1449 C C . SER B 1 50 ? 4.004 11.008 8.844 1 97.81 50 SER B C 1
ATOM 1451 O O . SER B 1 50 ? 4.094 10.555 9.992 1 97.81 50 SER B O 1
ATOM 1453 N N . ILE B 1 51 ? 3.195 12.086 8.492 1 97.81 51 ILE B N 1
ATOM 1454 C CA . ILE B 1 51 ? 2.32 12.664 9.5 1 97.81 51 ILE B CA 1
ATOM 1455 C C . ILE B 1 51 ? 1.408 11.586 10.078 1 97.81 51 ILE B C 1
ATOM 1457 O O . ILE B 1 51 ? 1.128 11.578 11.281 1 97.81 51 ILE B O 1
ATOM 1461 N N . CYS B 1 52 ? 0.838 10.703 9.141 1 98.31 52 CYS B N 1
ATOM 1462 C CA . CYS B 1 52 ? 0.175 9.469 9.562 1 98.31 52 CYS B CA 1
ATOM 1463 C C . CYS B 1 52 ? 1.127 8.281 9.484 1 98.31 52 CYS B C 1
ATOM 1465 O O . CYS B 1 52 ? 1.262 7.656 8.438 1 98.31 52 CYS B O 1
ATOM 1467 N N . THR B 1 53 ? 1.777 8 10.633 1 98.62 53 THR B N 1
ATOM 1468 C CA . THR B 1 53 ? 2.781 6.941 10.641 1 98.62 53 THR B CA 1
ATOM 1469 C C . THR B 1 53 ? 2.141 5.582 10.359 1 98.62 53 THR B C 1
ATOM 1471 O O . THR B 1 53 ? 0.956 5.383 10.633 1 98.62 53 THR B O 1
ATOM 1474 N N . PHE B 1 54 ? 2.912 4.715 9.75 1 98.31 54 PHE B N 1
ATOM 1475 C CA . PHE B 1 54 ? 2.355 3.41 9.414 1 98.31 54 PHE B CA 1
ATOM 1476 C C . PHE B 1 54 ? 3.436 2.336 9.445 1 98.31 54 PHE B C 1
ATOM 1478 O O . PHE B 1 54 ? 4.629 2.646 9.461 1 98.31 54 PHE B O 1
ATOM 1485 N N . SER B 1 55 ? 2.984 1.169 9.445 1 97.69 55 SER B N 1
ATOM 1486 C CA . SER B 1 55 ? 3.859 0.002 9.43 1 97.69 55 SER B CA 1
ATOM 1487 C C . SER B 1 55 ? 3.498 -0.942 8.281 1 97.69 55 SER B C 1
ATOM 1489 O O . SER B 1 55 ? 2.361 -0.941 7.809 1 97.69 55 SER B O 1
ATOM 1491 N N . LEU B 1 56 ? 4.52 -1.657 7.812 1 97.25 56 LEU B N 1
ATOM 1492 C CA . LEU B 1 56 ? 4.375 -2.652 6.754 1 97.25 56 LEU B CA 1
ATOM 1493 C C . LEU B 1 56 ? 4.305 -4.059 7.336 1 97.25 56 LEU B C 1
ATOM 1495 O O . LEU B 1 56 ? 5.105 -4.418 8.203 1 97.25 56 LEU B O 1
ATOM 1499 N N . GLU B 1 57 ? 3.314 -4.773 6.891 1 96.75 57 GLU B N 1
ATOM 1500 C CA . GLU B 1 57 ? 3.174 -6.191 7.207 1 96.75 57 GLU B CA 1
ATOM 1501 C C . GLU B 1 57 ? 3.055 -7.031 5.938 1 96.75 57 GLU B C 1
ATOM 1503 O O . GLU B 1 57 ? 2.646 -6.527 4.887 1 96.75 57 GLU B O 1
ATOM 1508 N N . LEU B 1 58 ? 3.518 -8.273 6.039 1 95.06 58 LEU B N 1
ATOM 1509 C CA . LEU B 1 58 ? 3.361 -9.188 4.914 1 95.06 58 LEU B CA 1
ATOM 1510 C C . LEU B 1 58 ? 2.264 -10.211 5.188 1 95.06 58 LEU B C 1
ATOM 1512 O O . LEU B 1 58 ? 2.246 -10.844 6.246 1 95.06 58 LEU B O 1
ATOM 1516 N N . ASP B 1 59 ? 1.266 -10.281 4.289 1 95.38 59 ASP B N 1
ATOM 1517 C CA . ASP B 1 59 ? 0.309 -11.383 4.266 1 95.38 59 ASP B CA 1
ATOM 1518 C C . ASP B 1 59 ? 0.857 -12.57 3.475 1 95.38 59 ASP B C 1
ATOM 1520 O O . ASP B 1 59 ? 0.933 -12.523 2.244 1 95.38 59 ASP B O 1
ATOM 1524 N N . VAL B 1 60 ? 1.159 -13.703 4.168 1 95.06 60 VAL B N 1
ATOM 1525 C CA . VAL B 1 60 ? 1.86 -14.805 3.521 1 95.06 60 VAL B CA 1
ATOM 1526 C C . VAL B 1 60 ? 0.923 -16 3.389 1 95.06 60 VAL B C 1
ATOM 1528 O O . VAL B 1 60 ? 0.322 -16.438 4.371 1 95.06 60 VAL B O 1
ATOM 1531 N N . ASP B 1 61 ? 0.749 -16.562 2.229 1 94.12 61 ASP B N 1
ATOM 1532 C CA . ASP B 1 61 ? 0.076 -17.797 1.857 1 94.12 61 ASP B CA 1
ATOM 1533 C C . ASP B 1 61 ? 0.859 -18.547 0.781 1 94.12 61 ASP B C 1
ATOM 1535 O O . ASP B 1 61 ? 0.817 -18.188 -0.394 1 94.12 61 ASP B O 1
ATOM 1539 N N . PRO B 1 62 ? 1.582 -19.594 1.178 1 90.31 62 PRO B N 1
ATOM 1540 C CA . PRO B 1 62 ? 2.461 -20.281 0.228 1 90.31 62 PRO B CA 1
ATOM 1541 C C . PRO B 1 62 ? 1.692 -20.922 -0.921 1 90.31 62 PRO B C 1
ATOM 1543 O O . PRO B 1 62 ? 2.287 -21.281 -1.939 1 90.31 62 PRO B O 1
ATOM 1546 N N . LEU B 1 63 ? 0.391 -21.125 -0.79 1 89.25 63 LEU B N 1
ATOM 1547 C CA . LEU B 1 63 ? -0.387 -21.781 -1.836 1 89.25 63 LEU B CA 1
ATOM 1548 C C . LEU B 1 63 ? -0.958 -20.75 -2.811 1 89.25 63 LEU B C 1
ATOM 1550 O O . LEU B 1 63 ? -1.516 -21.125 -3.848 1 89.25 63 LEU B O 1
ATOM 1554 N N . ARG B 1 64 ? -0.75 -19.594 -2.512 1 91.62 64 ARG B N 1
ATOM 1555 C CA . ARG B 1 64 ? -1.34 -18.484 -3.266 1 91.62 64 ARG B CA 1
ATOM 1556 C C . ARG B 1 64 ? -0.32 -17.859 -4.207 1 91.62 64 ARG B C 1
ATOM 1558 O O . ARG B 1 64 ? 0.885 -17.922 -3.951 1 91.62 64 ARG B O 1
ATOM 1565 N N . MET B 1 65 ? -0.774 -17.359 -5.312 1 90.81 65 MET B N 1
ATOM 1566 C CA . MET B 1 65 ? 0.021 -16.516 -6.199 1 90.81 65 MET B CA 1
ATOM 1567 C C . MET B 1 65 ? -0.558 -15.109 -6.273 1 90.81 65 MET B C 1
ATOM 1569 O O . MET B 1 65 ? -1.66 -14.914 -6.785 1 90.81 65 MET B O 1
ATOM 1573 N N . PRO B 1 66 ? 0.135 -14.164 -5.801 1 91.25 66 PRO B N 1
ATOM 1574 C CA . PRO B 1 66 ? 1.473 -14.211 -5.207 1 91.25 66 PRO B CA 1
ATOM 1575 C C . PRO B 1 66 ? 1.465 -14.734 -3.775 1 91.25 66 PRO B C 1
ATOM 1577 O O . PRO B 1 66 ? 0.482 -14.562 -3.053 1 91.25 66 PRO B O 1
ATOM 1580 N N . PRO B 1 67 ? 2.543 -15.305 -3.379 1 92.25 67 PRO B N 1
ATOM 1581 C CA . PRO B 1 67 ? 2.535 -15.883 -2.035 1 92.25 67 PRO B CA 1
ATOM 1582 C C . PRO B 1 67 ? 2.621 -14.828 -0.935 1 92.25 67 PRO B C 1
ATOM 1584 O O . PRO B 1 67 ? 2.303 -15.109 0.223 1 92.25 67 PRO B O 1
ATOM 1587 N N . GLU B 1 68 ? 3.199 -13.641 -1.287 1 93.31 68 GLU B N 1
ATOM 1588 C CA . GLU B 1 68 ? 3.332 -12.555 -0.312 1 93.31 68 GLU B CA 1
ATOM 1589 C C . GLU B 1 68 ? 2.686 -11.273 -0.818 1 93.31 68 GLU B C 1
ATOM 1591 O O . GLU B 1 68 ? 2.926 -10.859 -1.953 1 93.31 68 GLU B O 1
ATOM 1596 N N . ILE B 1 69 ? 1.832 -10.719 0.012 1 93.81 69 ILE B N 1
ATOM 1597 C CA . ILE B 1 69 ? 1.202 -9.438 -0.292 1 93.81 69 ILE B CA 1
ATOM 1598 C C . ILE B 1 69 ? 1.506 -8.438 0.821 1 93.81 69 ILE B C 1
ATOM 1600 O O . ILE B 1 69 ? 1.19 -8.68 1.988 1 93.81 69 ILE B O 1
ATOM 1604 N N . PRO B 1 70 ? 2.193 -7.359 0.468 1 96.06 70 PRO B N 1
ATOM 1605 C CA . PRO B 1 70 ? 2.416 -6.34 1.495 1 96.06 70 PRO B CA 1
ATOM 1606 C C . PRO B 1 70 ? 1.126 -5.648 1.932 1 96.06 70 PRO B C 1
ATOM 1608 O O . PRO B 1 70 ? 0.249 -5.391 1.103 1 96.06 70 PRO B O 1
ATOM 1611 N N . ILE B 1 71 ? 1.044 -5.434 3.227 1 97.38 71 ILE B N 1
ATOM 1612 C CA . ILE B 1 71 ? -0.09 -4.742 3.83 1 97.38 71 ILE B CA 1
ATOM 1613 C C . ILE B 1 71 ? 0.409 -3.572 4.672 1 97.38 71 ILE B C 1
ATOM 1615 O O . ILE B 1 71 ? 1.37 -3.711 5.434 1 97.38 71 ILE B O 1
ATOM 1619 N N . ILE B 1 72 ? -0.269 -2.414 4.508 1 98.25 72 ILE B N 1
ATOM 1620 C CA . ILE B 1 72 ? 0.108 -1.227 5.27 1 98.25 72 ILE B CA 1
ATOM 1621 C C . ILE B 1 72 ? -0.947 -0.941 6.332 1 98.25 72 ILE B C 1
ATOM 1623 O O . ILE B 1 72 ? -2.146 -0.945 6.047 1 98.25 72 ILE B O 1
ATOM 1627 N N . ARG B 1 73 ? -0.434 -0.714 7.582 1 98.12 73 ARG B N 1
ATOM 1628 C CA . ARG B 1 73 ? -1.339 -0.407 8.688 1 98.12 73 ARG B CA 1
ATOM 1629 C C . ARG B 1 73 ? -0.998 0.939 9.32 1 98.12 73 ARG B C 1
ATOM 1631 O O . ARG B 1 73 ? 0.172 1.23 9.578 1 98.12 73 ARG B O 1
ATOM 1638 N N . CYS B 1 74 ? -2.043 1.704 9.477 1 98.25 74 CYS B N 1
ATOM 1639 C CA . CYS B 1 74 ? -1.809 2.914 10.25 1 98.25 74 CYS B CA 1
ATOM 1640 C C . CYS B 1 74 ? -1.415 2.574 11.688 1 98.25 74 CYS B C 1
ATOM 1642 O O . CYS B 1 74 ? -2.053 1.737 12.328 1 98.25 74 CYS B O 1
ATOM 1644 N N . ASN B 1 75 ? -0.379 3.256 12.211 1 97.75 75 ASN B N 1
ATOM 1645 C CA . ASN B 1 75 ? -0.011 3.037 13.609 1 97.75 75 ASN B CA 1
ATOM 1646 C C . ASN B 1 75 ? -1.051 3.623 14.562 1 97.75 75 ASN B C 1
ATOM 1648 O O . ASN B 1 75 ? -1.258 3.102 15.656 1 97.75 75 ASN B O 1
ATOM 1652 N N . CYS B 1 76 ? -1.688 4.703 14.141 1 96.94 76 CYS B N 1
ATOM 1653 C CA . CYS B 1 76 ? -2.686 5.41 14.938 1 96.94 76 CYS B CA 1
ATOM 1654 C C . CYS B 1 76 ? -3.885 5.805 14.086 1 96.94 76 CYS B C 1
ATOM 1656 O O . CYS B 1 76 ? -4.09 6.988 13.812 1 96.94 76 CYS B O 1
ATOM 1658 N N . PRO B 1 77 ? -4.77 4.844 13.82 1 96.94 77 PRO B N 1
ATOM 1659 C CA . PRO B 1 77 ? -5.926 5.105 12.961 1 96.94 77 PRO B CA 1
ATOM 1660 C C . PRO B 1 77 ? -6.887 6.129 13.555 1 96.94 77 PRO B C 1
ATOM 1662 O O . PRO B 1 77 ? -7.066 6.172 14.773 1 96.94 77 PRO B O 1
ATOM 1665 N N . ALA B 1 78 ? -7.52 6.945 12.719 1 96.81 78 ALA B N 1
ATOM 1666 C CA . ALA B 1 78 ? -8.562 7.918 13.039 1 96.81 78 ALA B CA 1
ATOM 1667 C C . ALA B 1 78 ? -7.996 9.094 13.82 1 96.81 78 ALA B C 1
ATOM 1669 O O . ALA B 1 78 ? -8.734 9.984 14.242 1 96.81 78 ALA B O 1
ATOM 1670 N N . ARG B 1 79 ? -6.688 9.156 13.898 1 96.19 79 ARG B N 1
ATOM 1671 C CA . ARG B 1 79 ? -6.047 10.273 14.578 1 96.19 79 ARG B CA 1
ATOM 1672 C C . ARG B 1 79 ? -6.141 11.547 13.742 1 96.19 79 ARG B C 1
ATOM 1674 O O . ARG B 1 79 ? -5.961 11.516 12.523 1 96.19 79 ARG B O 1
ATOM 1681 N N . LEU B 1 80 ? -6.391 12.688 14.422 1 96.5 80 LEU B N 1
ATOM 1682 C CA . LEU B 1 80 ? -6.371 13.969 13.734 1 96.5 80 LEU B CA 1
ATOM 1683 C C . LEU B 1 80 ? -4.984 14.258 13.164 1 96.5 80 LEU B C 1
ATOM 1685 O O . LEU B 1 80 ? -3.98 14.109 13.859 1 96.5 80 LEU B O 1
ATOM 1689 N N . CYS B 1 81 ? -4.906 14.703 11.891 1 96.5 81 CYS B N 1
ATOM 1690 C CA . CYS B 1 81 ? -3.609 14.836 11.242 1 96.5 81 CYS B CA 1
ATOM 1691 C C . CYS B 1 81 ? -3.463 16.219 10.602 1 96.5 81 CYS B C 1
ATOM 1693 O O . CYS B 1 81 ? -2.545 16.438 9.805 1 96.5 81 CYS B O 1
ATOM 1695 N N . SER B 1 82 ? -4.359 17.062 10.797 1 94.62 82 SER B N 1
ATOM 1696 C CA . SER B 1 82 ? -4.305 18.453 10.312 1 94.62 82 SER B CA 1
ATOM 1697 C C . SER B 1 82 ? -4.848 19.422 11.359 1 94.62 82 SER B C 1
ATOM 1699 O O . SER B 1 82 ? -5.793 19.094 12.086 1 94.62 82 SER B O 1
ATOM 1701 N N . PRO B 1 83 ? -4.199 20.594 11.438 1 92.44 83 PRO B N 1
ATOM 1702 C CA . PRO B 1 83 ? -4.711 21.578 12.383 1 92.44 83 PRO B CA 1
ATOM 1703 C C . PRO B 1 83 ? -6.066 22.156 11.969 1 92.44 83 PRO B C 1
ATOM 1705 O O . PRO B 1 83 ? -6.785 22.719 12.805 1 92.44 83 PRO B O 1
ATOM 1708 N N . THR B 1 84 ? -6.367 22.062 10.711 1 91.06 84 THR B N 1
ATOM 1709 C CA . THR B 1 84 ? -7.637 22.562 10.203 1 91.06 84 THR B CA 1
ATOM 1710 C C . THR B 1 84 ? -8.461 21.438 9.578 1 91.06 84 THR B C 1
ATOM 1712 O O . THR B 1 84 ? -7.906 20.516 8.977 1 91.06 84 THR B O 1
ATOM 1715 N N . GLY B 1 85 ? -9.742 21.531 9.766 1 90.25 85 GLY B N 1
ATOM 1716 C CA . GLY B 1 85 ? -10.625 20.516 9.188 1 90.25 85 GLY B CA 1
ATOM 1717 C C . GLY B 1 85 ? -10.625 19.219 9.953 1 90.25 85 GLY B C 1
ATOM 1718 O O . GLY B 1 85 ? -9.945 19.078 10.969 1 90.25 85 GLY B O 1
ATOM 1719 N N . ASP B 1 86 ? -11.484 18.312 9.414 1 94.94 86 ASP B N 1
ATOM 1720 C CA . ASP B 1 86 ? -11.594 17 10.055 1 94.94 86 ASP B CA 1
ATOM 1721 C C . ASP B 1 86 ? -10.797 15.945 9.289 1 94.94 86 ASP B C 1
ATOM 1723 O O . ASP B 1 86 ? -11.336 14.898 8.922 1 94.94 86 ASP B O 1
ATOM 1727 N N . PHE B 1 87 ? -9.578 16.266 9.094 1 96.56 87 PHE B N 1
ATOM 1728 C CA . PHE B 1 87 ? -8.68 15.289 8.469 1 96.56 87 PHE B CA 1
ATOM 1729 C C . PHE B 1 87 ? -8.148 14.305 9.508 1 96.56 87 PHE B C 1
ATOM 1731 O O . PHE B 1 87 ? -7.633 14.719 10.547 1 96.56 87 PHE B O 1
ATOM 1738 N N . ARG B 1 88 ? -8.234 13 9.133 1 97.75 88 ARG B N 1
ATOM 1739 C CA . ARG B 1 88 ? -7.793 11.953 10.047 1 97.75 88 ARG B CA 1
ATOM 1740 C C . ARG B 1 88 ? -7.004 10.883 9.312 1 97.75 88 ARG B C 1
ATOM 1742 O O . ARG B 1 88 ? -7.141 10.727 8.094 1 97.75 88 ARG B O 1
ATOM 1749 N N . CYS B 1 89 ? -6.133 10.195 10.055 1 98.5 89 CYS B N 1
ATOM 1750 C CA . CYS B 1 89 ? -5.383 9.094 9.461 1 98.5 89 CYS B CA 1
ATOM 1751 C C . CYS B 1 89 ? -6.309 7.934 9.102 1 98.5 89 CYS B C 1
ATOM 1753 O O . CYS B 1 89 ? -7.027 7.422 9.953 1 98.5 89 CYS B O 1
ATOM 1755 N N . MET B 1 90 ? -6.273 7.582 7.789 1 98.31 90 MET B N 1
ATOM 1756 C CA . MET B 1 90 ? -7.156 6.547 7.266 1 98.31 90 MET B CA 1
ATOM 1757 C C . MET B 1 90 ? -6.398 5.605 6.332 1 98.31 90 MET B C 1
ATOM 1759 O O . MET B 1 90 ? -5.531 6.043 5.57 1 98.31 90 MET B O 1
ATOM 1763 N N . GLU B 1 91 ? -6.777 4.402 6.441 1 98.5 91 GLU B N 1
ATOM 1764 C CA . GLU B 1 91 ? -6.152 3.414 5.566 1 98.5 91 GLU B CA 1
ATOM 1765 C C . GLU B 1 91 ? -6.742 3.473 4.16 1 98.5 91 GLU B C 1
ATOM 1767 O O . GLU B 1 91 ? -7.938 3.727 3.992 1 98.5 91 GLU B O 1
ATOM 1772 N N . VAL B 1 92 ? -5.898 3.254 3.199 1 98.25 92 VAL B N 1
ATOM 1773 C CA . VAL B 1 92 ? -6.312 3.133 1.805 1 98.25 92 VAL B CA 1
ATOM 1774 C C . VAL B 1 92 ? -6.496 1.66 1.446 1 98.25 92 VAL B C 1
ATOM 1776 O O . VAL B 1 92 ? -5.598 0.843 1.671 1 98.25 92 VAL B O 1
ATOM 1779 N N . TRP B 1 93 ? -7.656 1.357 0.898 1 97.12 93 TRP B N 1
ATOM 1780 C CA . TRP B 1 93 ? -7.977 -0.015 0.521 1 97.12 93 TRP B CA 1
ATOM 1781 C C . TRP B 1 93 ? -7.965 -0.181 -0.995 1 97.12 93 TRP B C 1
ATOM 1783 O O . TRP B 1 93 ? -8.484 0.667 -1.723 1 97.12 93 TRP B O 1
ATOM 1793 N N . GLU B 1 94 ? -7.312 -1.301 -1.381 1 96.81 94 GLU B N 1
ATOM 1794 C CA . GLU B 1 94 ? -7.332 -1.681 -2.791 1 96.81 94 GLU B CA 1
ATOM 1795 C C . GLU B 1 94 ? -7.613 -3.17 -2.957 1 96.81 94 GLU B C 1
ATOM 1797 O O . GLU B 1 94 ? -7.508 -3.939 -1.998 1 96.81 94 GLU B O 1
ATOM 1802 N N . LYS B 1 95 ? -7.992 -3.467 -4.176 1 95.44 95 LYS B N 1
ATOM 1803 C CA . LYS B 1 95 ? -8.266 -4.867 -4.492 1 95.44 95 LYS B CA 1
ATOM 1804 C C . LYS B 1 95 ? -7.121 -5.48 -5.297 1 95.44 95 LYS B C 1
ATOM 1806 O O . LYS B 1 95 ? -6.57 -4.84 -6.195 1 95.44 95 LYS B O 1
ATOM 1811 N N . ILE B 1 96 ? -6.758 -6.699 -4.926 1 95.31 96 ILE B N 1
ATOM 1812 C CA . ILE B 1 96 ? -5.75 -7.441 -5.68 1 95.31 96 ILE B CA 1
ATOM 1813 C C . ILE B 1 96 ? -6.273 -8.836 -6.004 1 95.31 96 ILE B C 1
ATOM 1815 O O . ILE B 1 96 ? -6.883 -9.492 -5.156 1 95.31 96 ILE B O 1
ATOM 1819 N N . MET B 1 97 ? -6.062 -9.156 -7.234 1 95 97 MET B N 1
ATOM 1820 C CA . MET B 1 97 ? -6.418 -10.516 -7.625 1 95 97 MET B CA 1
ATOM 1821 C C . MET B 1 97 ? -5.355 -11.508 -7.164 1 95 97 MET B C 1
ATOM 1823 O O . MET B 1 97 ? -4.156 -11.234 -7.266 1 95 97 MET B O 1
ATOM 1827 N N . VAL B 1 98 ? -5.801 -12.641 -6.695 1 95 98 VAL B N 1
ATOM 1828 C CA . VAL B 1 98 ? -4.906 -13.727 -6.297 1 95 98 VAL B CA 1
ATOM 1829 C C . VAL B 1 98 ? -5.332 -15.023 -6.977 1 95 98 VAL B C 1
ATOM 1831 O O . VAL B 1 98 ? -6.492 -15.18 -7.367 1 95 98 VAL B O 1
ATOM 1834 N N . SER B 1 99 ? -4.359 -15.93 -7.156 1 93.44 99 SER B N 1
ATOM 1835 C CA . SER B 1 99 ? -4.621 -17.188 -7.855 1 93.44 99 SER B CA 1
ATOM 1836 C C . SER B 1 99 ? -4.176 -18.375 -7.023 1 93.44 99 SER B C 1
ATOM 1838 O O . SER B 1 99 ? -3.141 -18.328 -6.355 1 93.44 99 SER B O 1
ATOM 1840 N N . TYR B 1 100 ? -5.008 -19.422 -7.117 1 92 100 TYR B N 1
ATOM 1841 C CA . TYR B 1 100 ? -4.703 -20.703 -6.48 1 92 100 TYR B CA 1
ATOM 1842 C C . TYR B 1 100 ? -4.613 -21.812 -7.512 1 92 100 TYR B C 1
ATOM 1844 O O . TYR B 1 100 ? -5.633 -22.375 -7.918 1 92 100 TYR B O 1
ATOM 1852 N N . PRO B 1 101 ? -3.314 -22.078 -7.801 1 85.25 101 PRO B N 1
ATOM 1853 C CA . PRO B 1 101 ? -3.162 -23.172 -8.758 1 85.25 101 PRO B CA 1
ATOM 1854 C C . PRO B 1 101 ? -3.354 -24.547 -8.109 1 85.25 101 PRO B C 1
ATOM 1856 O O . PRO B 1 101 ? -2.967 -24.75 -6.957 1 85.25 101 PRO B O 1
ATOM 1859 N N . ARG B 1 102 ? -3.986 -25.391 -8.953 1 83.19 102 ARG B N 1
ATOM 1860 C CA . ARG B 1 102 ? -4.156 -26.766 -8.5 1 83.19 102 ARG B CA 1
ATOM 1861 C C . ARG B 1 102 ? -4.098 -27.75 -9.664 1 83.19 102 ARG B C 1
ATOM 1863 O O . ARG B 1 102 ? -4.57 -27.438 -10.766 1 83.19 102 ARG B O 1
ATOM 1870 N N . TRP B 1 103 ? -3.514 -28.812 -9.227 1 76.94 103 TRP B N 1
ATOM 1871 C CA . TRP B 1 103 ? -3.551 -29.906 -10.188 1 76.94 103 TRP B CA 1
ATOM 1872 C C . TRP B 1 103 ? -4.895 -30.609 -10.148 1 76.94 103 TRP B C 1
ATOM 1874 O O . TRP B 1 103 ? -5.434 -30.891 -9.07 1 76.94 103 TRP B O 1
ATOM 1884 N N . ILE B 1 104 ? -5.613 -30.672 -11.344 1 77.12 104 ILE B N 1
ATOM 1885 C CA . ILE B 1 104 ? -6.84 -31.453 -11.43 1 77.12 104 ILE B CA 1
ATOM 1886 C C . ILE B 1 104 ? -6.496 -32.938 -11.523 1 77.12 104 ILE B C 1
ATOM 1888 O O . ILE B 1 104 ? -7.129 -33.781 -10.867 1 77.12 104 ILE B O 1
ATOM 1892 N N . ASP B 1 105 ? -5.621 -33.25 -12.312 1 76.44 105 ASP B N 1
ATOM 1893 C CA . ASP B 1 105 ? -5.082 -34.594 -12.453 1 76.44 105 ASP B CA 1
ATOM 1894 C C . ASP B 1 105 ? -3.607 -34.562 -12.844 1 76.44 105 ASP B C 1
ATOM 1896 O O . ASP B 1 105 ? -2.895 -33.625 -12.508 1 76.44 105 ASP B O 1
ATOM 1900 N N . HIS B 1 106 ? -3.111 -35.688 -13.305 1 74.12 106 HIS B N 1
ATOM 1901 C CA . HIS B 1 106 ? -1.688 -35.781 -13.609 1 74.12 106 HIS B CA 1
ATOM 1902 C C . HIS B 1 106 ? -1.323 -34.938 -14.82 1 74.12 106 HIS B C 1
ATOM 1904 O O . HIS B 1 106 ? -0.147 -34.656 -15.047 1 74.12 106 HIS B O 1
ATOM 1910 N N . THR B 1 107 ? -2.297 -34.531 -15.445 1 71.94 107 THR B N 1
ATOM 1911 C CA . THR B 1 107 ? -1.968 -33.875 -16.703 1 71.94 107 THR B CA 1
ATOM 1912 C C . THR B 1 107 ? -2.648 -32.5 -16.797 1 71.94 107 THR B C 1
ATOM 1914 O O . THR B 1 107 ? -2.318 -31.688 -17.656 1 71.94 107 THR B O 1
ATOM 1917 N N . ARG B 1 108 ? -3.584 -32.25 -15.945 1 74.44 108 ARG B N 1
ATOM 1918 C CA . ARG B 1 108 ? -4.363 -31.031 -16.062 1 74.44 108 ARG B CA 1
ATOM 1919 C C . ARG B 1 108 ? -4.188 -30.156 -14.828 1 74.44 108 ARG B C 1
ATOM 1921 O O . ARG B 1 108 ? -4.047 -30.656 -13.711 1 74.44 108 ARG B O 1
ATOM 1928 N N . TRP B 1 109 ? -4.074 -28.844 -15.023 1 75.75 109 TRP B N 1
ATOM 1929 C CA . TRP B 1 109 ? -3.885 -27.812 -14 1 75.75 109 TRP B CA 1
ATOM 1930 C C . TRP B 1 109 ? -4.988 -26.766 -14.07 1 75.75 109 TRP B C 1
ATOM 1932 O O . TRP B 1 109 ? -5.543 -26.516 -15.141 1 75.75 109 TRP B O 1
ATOM 1942 N N . SER B 1 110 ? -5.543 -26.438 -12.93 1 82.06 110 SER B N 1
ATOM 1943 C CA . SER B 1 110 ? -6.555 -25.375 -12.883 1 82.06 110 SER B CA 1
ATOM 1944 C C . SER B 1 110 ? -6.141 -24.266 -11.93 1 82.06 110 SER B C 1
ATOM 1946 O O . SER B 1 110 ? -5.281 -24.453 -11.07 1 82.06 110 SER B O 1
ATOM 1948 N N . VAL B 1 111 ? -6.691 -23.109 -12.211 1 86.5 111 VAL B N 1
ATOM 1949 C CA . VAL B 1 111 ? -6.391 -21.953 -11.367 1 86.5 111 VAL B CA 1
ATOM 1950 C C . VAL B 1 111 ? -7.691 -21.328 -10.875 1 86.5 111 VAL B C 1
ATOM 1952 O O . VAL B 1 111 ? -8.594 -21.047 -11.664 1 86.5 111 VAL B O 1
ATOM 1955 N N . ARG B 1 112 ? -7.812 -21.203 -9.578 1 91.88 112 ARG B N 1
ATOM 1956 C CA . ARG B 1 112 ? -8.93 -20.469 -8.992 1 91.88 112 ARG B CA 1
ATOM 1957 C C . ARG B 1 112 ? -8.516 -19.047 -8.633 1 91.88 112 ARG B C 1
ATOM 1959 O O . ARG B 1 112 ? -7.574 -18.844 -7.867 1 91.88 112 ARG B O 1
ATOM 1966 N N . ASN B 1 113 ? -9.242 -18.109 -9.156 1 92.69 113 ASN B N 1
ATOM 1967 C CA . ASN B 1 113 ? -8.945 -16.703 -8.906 1 92.69 113 ASN B CA 1
ATOM 1968 C C . ASN B 1 113 ? -9.875 -16.125 -7.848 1 92.69 113 ASN B C 1
ATOM 1970 O O . ASN B 1 113 ? -11.047 -16.484 -7.773 1 92.69 113 ASN B O 1
ATOM 1974 N N . GLU B 1 114 ? -9.312 -15.305 -7.027 1 95.12 114 GLU B N 1
ATOM 1975 C CA . GLU B 1 114 ? -10.055 -14.57 -6.008 1 95.12 114 GLU B CA 1
ATOM 1976 C C . GLU B 1 114 ? -9.555 -13.133 -5.883 1 95.12 114 GLU B C 1
ATOM 1978 O O . GLU B 1 114 ? -8.391 -12.852 -6.184 1 95.12 114 GLU B O 1
ATOM 1983 N N . THR B 1 115 ? -10.484 -12.297 -5.578 1 95.5 115 THR B N 1
ATOM 1984 C CA . THR B 1 115 ? -10.109 -10.914 -5.297 1 95.5 115 THR B CA 1
ATOM 1985 C C . THR B 1 115 ? -10.039 -10.672 -3.793 1 95.5 115 THR B C 1
ATOM 1987 O O . THR B 1 115 ? -10.961 -11.016 -3.059 1 95.5 115 THR B O 1
ATOM 1990 N N . VAL B 1 116 ? -8.969 -10.094 -3.381 1 95.5 116 VAL B N 1
ATOM 1991 C CA . VAL B 1 116 ? -8.797 -9.82 -1.958 1 95.5 116 VAL B CA 1
ATOM 1992 C C . VAL B 1 116 ? -8.625 -8.32 -1.737 1 95.5 116 VAL B C 1
ATOM 1994 O O . VAL B 1 116 ? -8 -7.637 -2.553 1 95.5 116 VAL B O 1
ATOM 1997 N N . ASP B 1 117 ? -9.219 -7.812 -0.578 1 96.38 117 ASP B N 1
ATOM 1998 C CA . ASP B 1 117 ? -9.023 -6.426 -0.161 1 96.38 117 ASP B CA 1
ATOM 1999 C C . ASP B 1 117 ? -7.75 -6.27 0.663 1 96.38 117 ASP B C 1
ATOM 2001 O O . ASP B 1 117 ? -7.539 -7 1.634 1 96.38 117 ASP B O 1
ATOM 2005 N N . VAL B 1 118 ? -6.938 -5.363 0.284 1 96.75 118 VAL B N 1
ATOM 2006 C CA . VAL B 1 118 ? -5.688 -5.137 1.002 1 96.75 118 VAL B CA 1
ATOM 2007 C C . VAL B 1 118 ? -5.531 -3.65 1.313 1 96.75 118 VAL B C 1
ATOM 2009 O O . VAL B 1 118 ? -5.973 -2.797 0.54 1 96.75 118 VAL B O 1
ATOM 2012 N N . THR B 1 119 ? -4.934 -3.328 2.479 1 98.19 119 THR B N 1
ATOM 2013 C CA . THR B 1 119 ? -4.578 -1.949 2.793 1 98.19 119 THR B CA 1
ATOM 2014 C C . THR B 1 119 ? -3.219 -1.591 2.201 1 98.19 119 THR B C 1
ATOM 2016 O O . THR B 1 119 ? -2.24 -2.314 2.398 1 98.19 119 THR B O 1
ATOM 2019 N N . THR B 1 120 ? -3.17 -0.414 1.472 1 97.81 120 THR B N 1
ATOM 2020 C CA . THR B 1 120 ? -1.957 -0.135 0.712 1 97.81 120 THR B CA 1
ATOM 2021 C C . THR B 1 120 ? -1.312 1.166 1.183 1 97.81 120 THR B C 1
ATOM 2023 O O . THR B 1 120 ? -0.228 1.53 0.721 1 97.81 120 THR B O 1
ATOM 2026 N N . GLY B 1 121 ? -1.938 1.82 2.096 1 98.38 121 GLY B N 1
ATOM 2027 C CA . GLY B 1 121 ? -1.41 3.078 2.6 1 98.38 121 GLY B CA 1
ATOM 2028 C C . GLY B 1 121 ? -2.162 3.6 3.809 1 98.38 121 GLY B C 1
ATOM 2029 O O . GLY B 1 121 ? -3.195 3.047 4.188 1 98.38 121 GLY B O 1
ATOM 2030 N N . CYS B 1 122 ? -1.601 4.613 4.328 1 98.75 122 CYS B N 1
ATOM 2031 C CA . CYS B 1 122 ? -2.195 5.387 5.414 1 98.75 122 CYS B CA 1
ATOM 2032 C C . CYS B 1 122 ? -2.109 6.883 5.129 1 98.75 122 CYS B C 1
ATOM 2034 O O . CYS B 1 122 ? -1.021 7.461 5.145 1 98.75 122 CYS B O 1
ATOM 2036 N N . VAL B 1 123 ? -3.234 7.473 4.926 1 98.81 123 VAL B N 1
ATOM 2037 C CA . VAL B 1 123 ? -3.234 8.844 4.422 1 98.81 123 VAL B CA 1
ATOM 2038 C C . VAL B 1 123 ? -4.004 9.742 5.383 1 98.81 123 VAL B C 1
ATOM 2040 O O . VAL B 1 123 ? -4.73 9.258 6.254 1 98.81 123 VAL B O 1
ATOM 2043 N N . CYS B 1 124 ? -3.76 11.062 5.227 1 98.38 124 CYS B N 1
ATOM 2044 C CA . CYS B 1 124 ? -4.508 12.086 5.949 1 98.38 124 CYS B CA 1
ATOM 2045 C C . CYS B 1 124 ? -5.68 12.594 5.117 1 98.38 124 CYS B C 1
ATOM 2047 O O . CYS B 1 124 ? -5.492 13.383 4.195 1 98.38 124 CYS B O 1
ATOM 2049 N N . ALA B 1 125 ? -6.945 12.109 5.496 1 98.31 125 ALA B N 1
ATOM 2050 C CA . ALA B 1 125 ? -8.109 12.375 4.652 1 98.31 125 ALA B CA 1
ATOM 2051 C C . ALA B 1 125 ? -9.352 12.648 5.5 1 98.31 125 ALA B C 1
ATOM 2053 O O . ALA B 1 125 ? -9.367 12.344 6.695 1 98.31 125 ALA B O 1
ATOM 2054 N N . THR B 1 126 ? -10.297 13.328 4.828 1 97.5 126 THR B N 1
ATOM 2055 C CA . THR B 1 126 ? -11.594 13.508 5.477 1 97.5 126 THR B CA 1
ATOM 2056 C C . THR B 1 126 ? -12.477 12.281 5.27 1 97.5 126 THR B C 1
ATOM 2058 O O . THR B 1 126 ? -12.281 11.523 4.316 1 97.5 126 THR B O 1
ATOM 2061 N N . SER B 1 127 ? -13.453 11.992 6.227 1 93.44 127 SER B N 1
ATOM 2062 C CA . SER B 1 127 ? -14.398 10.891 6.082 1 93.44 127 SER B CA 1
ATOM 2063 C C . SER B 1 127 ? -15.469 11.211 5.035 1 93.44 127 SER B C 1
ATOM 2065 O O . SER B 1 127 ? -15.688 12.375 4.703 1 93.44 127 SER B O 1
ATOM 2067 N N . ARG B 1 128 ? -15.922 10.125 4.422 1 84.5 128 ARG B N 1
ATOM 2068 C CA . ARG B 1 128 ? -16.969 10.297 3.42 1 84.5 128 ARG B CA 1
ATOM 2069 C C . ARG B 1 128 ? -18.203 10.961 4.023 1 84.5 128 ARG B C 1
ATOM 2071 O O . ARG B 1 128 ? -18.531 10.727 5.188 1 84.5 128 ARG B O 1
ATOM 2078 N N . SER B 1 129 ? -18.391 12.195 3.934 1 64.69 129 SER B N 1
ATOM 2079 C CA . SER B 1 129 ? -19.562 12.875 4.461 1 64.69 129 SER B CA 1
ATOM 2080 C C . SER B 1 129 ? -20.828 12.031 4.293 1 64.69 129 SER B C 1
ATOM 2082 O O . SER B 1 129 ? -21.031 11.43 3.234 1 64.69 129 SER B O 1
ATOM 2084 N N . ALA B 1 130 ? -21.25 11.375 5.316 1 52.34 130 ALA B N 1
ATOM 2085 C CA . ALA B 1 130 ? -22.625 10.852 5.254 1 52.34 130 ALA B CA 1
ATOM 2086 C C . ALA B 1 130 ? -23.547 11.836 4.543 1 52.34 130 ALA B C 1
ATOM 2088 O O . ALA B 1 130 ? -23.328 13.047 4.594 1 52.34 130 ALA B O 1
ATOM 2089 N N . PRO B 1 131 ? -24.172 11.469 3.373 1 43.66 131 PRO B N 1
ATOM 2090 C CA . PRO B 1 131 ? -25.25 12.367 2.971 1 43.66 131 PRO B CA 1
ATOM 2091 C C . PRO B 1 131 ? -26 12.961 4.16 1 43.66 131 PRO B C 1
ATOM 2093 O O . PRO B 1 131 ? -26.094 12.32 5.211 1 43.66 131 PRO B O 1
ATOM 2096 N N . ALA B 1 132 ? -25.844 14.219 4.324 1 39.25 132 ALA B N 1
ATOM 2097 C CA . ALA B 1 132 ? -26.703 14.883 5.316 1 39.25 132 ALA B CA 1
ATOM 2098 C C . ALA B 1 132 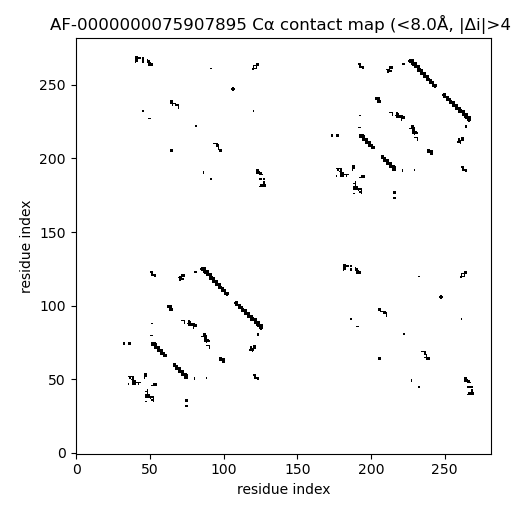? -28.031 14.148 5.465 1 39.25 132 ALA B C 1
ATOM 2100 O O . ALA B 1 132 ? -28.719 13.906 4.473 1 39.25 132 ALA B O 1
ATOM 2101 N N . ASP B 1 133 ? -28.141 13.227 6.32 1 34.5 133 ASP B N 1
ATOM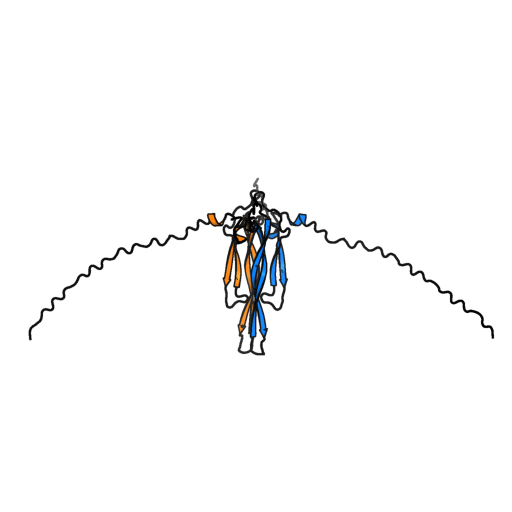 2102 C CA . ASP B 1 133 ? -29.5 12.82 6.656 1 34.5 133 ASP B CA 1
ATOM 2103 C C . ASP B 1 133 ? -30.438 14.023 6.734 1 34.5 133 ASP B C 1
ATOM 2105 O O . ASP B 1 133 ? -30.203 14.938 7.527 1 34.5 133 ASP B O 1
ATOM 2109 N N . ASN B 1 134 ? -31.031 14.445 5.613 1 33.34 134 ASN B N 1
ATOM 2110 C CA . ASN B 1 134 ? -32.219 15.281 5.754 1 33.34 134 ASN B CA 1
ATOM 2111 C C . ASN B 1 134 ? -33.125 14.789 6.875 1 33.34 134 ASN B C 1
ATOM 2113 O O . ASN B 1 134 ? -33.719 13.711 6.773 1 33.34 134 ASN B O 1
ATOM 2117 N N . GLY B 1 135 ? -32.844 14.852 8.062 1 32.5 135 GLY B N 1
ATOM 2118 C CA . GLY B 1 135 ? -33.844 14.781 9.117 1 32.5 135 GLY B CA 1
ATOM 2119 C C . GLY B 1 135 ? -35.094 15.562 8.805 1 32.5 135 GLY B C 1
ATOM 2120 O O . GLY B 1 135 ? -35.062 16.781 8.594 1 32.5 135 GLY B O 1
ATOM 2121 N N . GLY B 1 136 ? -36.094 14.914 8.047 1 32.06 136 GLY B N 1
ATOM 2122 C CA . GLY B 1 136 ? -37.469 15.344 8.062 1 32.06 136 GLY B CA 1
ATOM 2123 C C . GLY B 1 136 ? -37.938 15.758 9.438 1 32.06 136 GLY B C 1
ATOM 2124 O O . GLY B 1 136 ? -37.688 15.055 10.422 1 32.06 136 GLY B O 1
ATOM 2125 N N . LEU B 1 137 ? -37.906 17.031 9.766 1 31.44 137 LEU B N 1
ATOM 2126 C CA . LEU B 1 137 ? -38.656 17.75 10.773 1 31.44 137 LEU B CA 1
ATOM 2127 C C . LEU B 1 137 ? -40.125 17.359 10.719 1 31.44 137 LEU B C 1
ATOM 2129 O O . LEU B 1 137 ? -40.844 17.703 9.766 1 31.44 137 LEU B O 1
ATOM 2133 N N . ASP B 1 138 ? -40.625 16.094 10.984 1 27.39 138 ASP B N 1
ATOM 2134 C CA . ASP B 1 138 ? -42 15.984 11.422 1 27.39 138 ASP B CA 1
ATOM 2135 C C . ASP B 1 138 ? -42.281 16.875 12.633 1 27.39 138 ASP B C 1
ATOM 2137 O O . ASP B 1 138 ? -41.906 16.516 13.758 1 27.39 138 ASP B 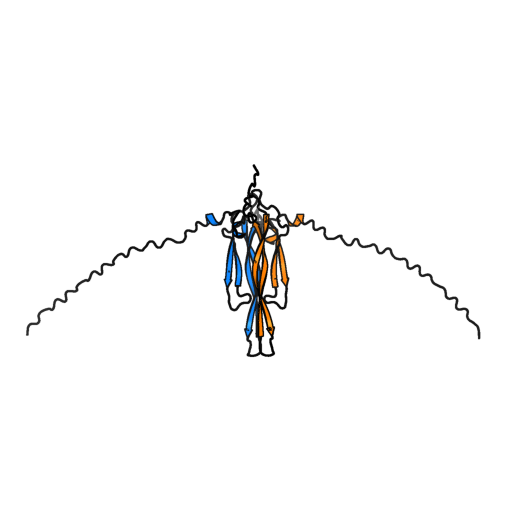O 1
ATOM 2141 N N . ARG B 1 139 ? -42.125 18.188 12.477 1 26.23 139 ARG B N 1
ATOM 2142 C CA . ARG B 1 139 ? -42.812 19.156 13.336 1 26.23 139 ARG B CA 1
ATOM 2143 C C . ARG B 1 139 ? -44.312 18.953 13.297 1 26.23 139 ARG B C 1
ATOM 2145 O O . ARG B 1 139 ? -44.938 19.078 12.242 1 26.23 139 ARG B O 1
ATOM 2152 N N . THR B 1 140 ? -44.906 18 14.078 1 24.77 140 THR B N 1
ATOM 2153 C CA . THR B 1 140 ? -46.281 18.047 14.508 1 24.77 140 THR B CA 1
ATOM 2154 C C . THR B 1 140 ? -46.656 19.438 15.039 1 24.77 140 THR B C 1
ATOM 2156 O O . THR B 1 140 ? -46 19.938 15.961 1 24.77 140 THR B O 1
ATOM 2159 N N . LEU B 1 141 ? -47.375 20.188 14.188 1 23.34 141 LEU B N 1
ATOM 2160 C CA . LEU B 1 141 ? -48.344 21.203 14.578 1 23.34 141 LEU B CA 1
ATOM 2161 C C . LEU B 1 141 ? -49.469 20.594 15.453 1 23.34 141 LEU B C 1
ATOM 2163 O O . LEU B 1 141 ? -49.969 19.516 15.148 1 23.34 141 LEU B O 1
#

InterPro domains:
  IPR010345 Interleukin-17 family [PF06083] (50-126)
  IPR029034 Cystine-knot cytokine [G3DSA:2.10.90.10] (19-129)
  IPR029034 Cystine-knot cytokine [SSF57501] (36-127)

Secondary structure (DSSP, 8-state):
---------------------------S----TTTTTS--TT-SSHHHHBSS-EEEEEEE-TTSBSSEEEEEEESSTT-B--SSSS-EEEEEEEEEEEEEEEESSSS-EEEEEEEEEEEEEEEEE----------------/---------------------------S----TTTTTS--TT-SSHHHHBSS-EEEEEEE-TTSBSSEEEEEEESSTT-B--SSSS-EEEEEEEEEEEEEEEESSSS-EEEEEEEEEEEEEEEEE----------------